Protein AF-A0A7S2S7I4-F1 (afdb_monomer)

Organism: NCBI:txid49252

pLDDT: mean 89.64, std 9.92, range [54.69, 97.88]

Sequence (199 aa):
MMLIGWGTLIPLGVIIAKLGRHLKPDGLWFKIHRPLQIIGLSFTLVGWIIALTQFTALEHGKGKQNIHTRLGMVVMFMGLLQPLNAFLRPHHNADDKKTKLRFAWEILHKSFGYMAVLLAVVVIAFGTMILPRPEDPKKFQMAYGLGSGLILLSSMIYLIWDKQQNDDHDSSDNTTIEQNVEKENSNNNFMQDEEEAKE

Solvent-accessible surface area (backbone atoms only — not comparable to full-atom values): 10681 Å² total; per-residue (Å²): 80,48,57,58,8,57,60,38,33,34,52,45,20,50,50,36,56,70,54,29,72,80,39,78,62,87,60,40,24,55,70,52,20,53,55,31,40,52,52,13,49,50,38,30,49,55,37,47,54,48,41,57,73,72,59,54,56,85,58,87,53,68,70,71,54,39,54,30,43,56,50,44,51,52,34,49,52,51,55,61,44,46,61,57,55,57,70,69,55,64,79,81,49,98,80,73,53,81,47,73,64,41,51,52,50,51,50,51,55,50,53,52,50,51,50,30,50,59,50,37,54,56,31,51,58,50,45,46,69,70,41,93,63,56,97,51,38,65,62,52,51,49,54,52,49,50,54,40,46,50,54,48,48,52,53,50,52,49,39,51,53,52,45,51,52,52,55,53,48,56,52,52,53,51,53,53,51,52,54,49,52,52,52,52,53,53,52,53,52,53,53,50,54,57,53,63,74,71,113

Radius of gyration: 25.96 Å; Cα contacts (8 Å, |Δi|>4): 142; chains: 1; bounding box: 49×21×99 Å

Foldseek 3Di:
DLCCQLVALLLLLLLLLVQVCLPPPHCVSVVRSVVSLVVSLVVLVVVVVCCVPPVVLVPDDPDLSVVLSVLSVVLNVLSVVLVVLVVVQDDQDPVNDQDPVNVVSVCVSSVSSVVSSVSSLVSVLSVLVPDPDDPDSVVVCVVSNVVSVCVSVVSNVVSVVVVVVSVVVVVVVVVVVVVVVVVVVVVVVVVVVVVVVVD

Mean predicted aligned error: 7.04 Å

Nearest PDB structures (foldseek):
  6egc-assembly1_A  TM=6.441E-01  e=4.331E+00  synthetic construct
  7nna-assembly1_A  TM=3.337E-01  e=4.118E+00  Klebsiella pneumoniae

Secondary structure (DSSP, 8-state):
-HHHIIIIIHHHHHHHHHHGGGPTTTTHHHHHHHHHHHHHHHHHHHHHHHHHHHS-TTS---THHHHHHHHHHHHHHHHHHHHHHHHTPPPPPTT----HHHHHHHHHHHHHHHHHHHHHHHHHHHHHHHSS--S-HHHHHHHHHHHHHHHHHHHHHHHHHHHHHHHHHHHHHHHHHHHHHHHHHHHHHHHHHHHHTT-

InterPro domains:
  IPR006593 Cytochrome b561/ferric reductase, transmembrane domain [PF03188] (28-128)
  IPR006593 Cytochrome b561/ferric reductase, transmembrane domain [PS50939] (1-162)
  IPR006593 Cytochrome b561/ferric reductase, transmembrane domain [SM00665] (1-128)
  IPR045879 Cytochrome b561, DM13 and DOMON domain-containing protein At5g54830 [PTHR47281] (1-193)

Structure (mmCIF, N/CA/C/O backbone):
data_AF-A0A7S2S7I4-F1
#
_entry.id   AF-A0A7S2S7I4-F1
#
loop_
_atom_site.group_PDB
_atom_site.id
_atom_site.type_symbol
_atom_site.label_atom_id
_atom_site.label_alt_id
_atom_site.label_comp_id
_atom_site.label_asym_id
_atom_site.label_entity_id
_atom_site.label_seq_id
_atom_site.pdbx_PDB_ins_code
_atom_site.Cartn_x
_atom_site.Cartn_y
_atom_site.Cartn_z
_atom_site.occupancy
_atom_site.B_iso_or_equiv
_atom_site.auth_seq_id
_atom_site.auth_comp_id
_atom_site.auth_asym_id
_atom_site.auth_atom_id
_atom_site.pdbx_PDB_model_num
ATOM 1 N N . MET A 1 1 ? 9.888 5.882 -10.314 1.00 89.19 1 MET A N 1
ATOM 2 C CA . MET A 1 1 ? 8.466 6.153 -10.008 1.00 89.19 1 MET A CA 1
ATOM 3 C C . MET A 1 1 ? 7.692 4.888 -9.647 1.00 89.19 1 MET A C 1
ATOM 5 O O . MET A 1 1 ? 7.313 4.763 -8.490 1.00 89.19 1 MET A O 1
ATOM 9 N N . MET A 1 2 ? 7.539 3.918 -10.561 1.00 93.00 2 MET A N 1
ATOM 10 C CA . MET A 1 2 ? 6.786 2.677 -10.288 1.00 93.00 2 MET A CA 1
ATOM 11 C C . MET A 1 2 ? 7.312 1.871 -9.097 1.00 93.00 2 MET A C 1
ATOM 13 O O . MET A 1 2 ? 6.525 1.469 -8.252 1.00 93.00 2 MET A O 1
ATOM 17 N N . LEU A 1 3 ? 8.634 1.696 -8.996 1.00 93.50 3 LEU A N 1
ATOM 18 C CA . LEU A 1 3 ? 9.269 0.986 -7.881 1.00 93.50 3 LEU A CA 1
ATOM 19 C C . LEU A 1 3 ? 8.929 1.633 -6.531 1.00 93.50 3 LEU A C 1
ATOM 21 O O . LEU A 1 3 ? 8.380 0.985 -5.657 1.00 93.50 3 LEU A O 1
ATOM 25 N N . ILE A 1 4 ? 9.158 2.939 -6.388 1.00 94.56 4 ILE A N 1
ATOM 26 C CA . ILE A 1 4 ? 8.894 3.665 -5.135 1.00 94.56 4 ILE A CA 1
ATOM 27 C C . ILE A 1 4 ? 7.421 3.540 -4.719 1.00 94.56 4 ILE A C 1
ATOM 29 O O . ILE A 1 4 ? 7.126 3.226 -3.569 1.00 94.56 4 ILE A O 1
ATOM 33 N N . GLY A 1 5 ? 6.491 3.755 -5.653 1.00 96.44 5 GLY A N 1
ATOM 34 C CA . GLY A 1 5 ? 5.063 3.703 -5.353 1.00 96.44 5 GLY A CA 1
ATOM 35 C C . GLY A 1 5 ? 4.547 2.283 -5.109 1.00 96.44 5 GLY A C 1
ATOM 36 O O . GLY A 1 5 ? 4.148 1.963 -3.991 1.00 96.44 5 GLY A O 1
ATOM 37 N N . TRP A 1 6 ? 4.585 1.421 -6.130 1.00 96.62 6 TRP A N 1
ATOM 38 C CA . TRP A 1 6 ? 4.034 0.060 -6.074 1.00 96.62 6 TRP A CA 1
ATOM 39 C C . TRP A 1 6 ? 4.892 -0.926 -5.278 1.00 96.62 6 TRP A C 1
ATOM 41 O O . TRP A 1 6 ? 4.351 -1.845 -4.673 1.00 96.62 6 TRP A O 1
ATOM 51 N N . GLY A 1 7 ? 6.212 -0.752 -5.275 1.00 94.19 7 GLY A N 1
ATOM 52 C CA . GLY A 1 7 ? 7.145 -1.655 -4.603 1.00 94.19 7 GLY A CA 1
ATOM 53 C C . GLY A 1 7 ? 7.456 -1.277 -3.156 1.00 94.19 7 GLY A C 1
ATOM 54 O O . GLY A 1 7 ? 8.060 -2.075 -2.444 1.00 94.19 7 GLY A O 1
ATOM 55 N N . THR A 1 8 ? 7.074 -0.082 -2.685 1.00 95.75 8 THR A N 1
ATOM 56 C CA . THR A 1 8 ? 7.411 0.348 -1.315 1.00 95.75 8 THR A CA 1
ATOM 57 C C . THR A 1 8 ? 6.286 1.110 -0.618 1.00 95.75 8 THR A C 1
ATOM 59 O O . THR A 1 8 ? 5.754 0.610 0.370 1.00 95.75 8 THR A O 1
ATOM 62 N N . LEU A 1 9 ? 5.876 2.282 -1.115 1.00 97.62 9 LEU A N 1
ATOM 63 C CA . LEU A 1 9 ? 4.932 3.155 -0.398 1.00 97.62 9 LEU A CA 1
ATOM 64 C C . LEU A 1 9 ? 3.532 2.544 -0.247 1.00 97.62 9 LEU A C 1
ATOM 66 O O . LEU A 1 9 ? 2.973 2.545 0.852 1.00 97.62 9 LEU A O 1
ATOM 70 N N . ILE A 1 10 ? 2.972 1.999 -1.331 1.00 97.56 10 ILE A N 1
ATOM 71 C CA . ILE A 1 10 ? 1.643 1.373 -1.324 1.00 97.56 10 ILE A CA 1
ATOM 72 C C . ILE A 1 10 ? 1.631 0.130 -0.413 1.00 97.56 10 ILE A C 1
ATOM 74 O O . ILE A 1 10 ? 0.771 0.078 0.475 1.00 97.56 10 ILE A O 1
ATOM 78 N N . PRO A 1 11 ? 2.573 -0.835 -0.541 1.00 97.75 11 PRO A N 1
ATOM 79 C CA . PRO A 1 11 ? 2.679 -1.965 0.384 1.00 97.75 11 PRO A CA 1
ATOM 80 C C . PRO A 1 11 ? 2.858 -1.543 1.845 1.00 97.75 11 PRO A C 1
ATOM 82 O O . PRO A 1 11 ? 2.182 -2.087 2.715 1.00 97.75 11 PRO A O 1
ATOM 85 N N . LEU A 1 12 ? 3.699 -0.542 2.126 1.00 97.88 12 LEU A N 1
ATOM 86 C CA . LEU A 1 12 ? 3.903 -0.034 3.484 1.00 97.88 12 LEU A CA 1
ATOM 87 C C . LEU A 1 12 ? 2.598 0.507 4.080 1.00 97.88 12 LEU A C 1
ATOM 89 O O . LEU A 1 12 ? 2.216 0.141 5.191 1.00 97.88 12 LEU A O 1
ATOM 93 N N . GLY A 1 13 ? 1.858 1.311 3.312 1.00 97.12 13 GLY A N 1
ATOM 94 C CA . GLY A 1 13 ? 0.544 1.795 3.729 1.00 97.12 13 GLY A CA 1
ATOM 95 C C . GLY A 1 13 ? -0.447 0.655 3.986 1.00 97.12 13 GLY A C 1
ATOM 96 O O . GLY A 1 13 ? -1.267 0.746 4.902 1.00 97.12 13 GLY A O 1
ATOM 97 N N . VAL A 1 14 ? -0.387 -0.430 3.209 1.00 97.31 14 VAL A N 1
ATOM 98 C CA . VAL A 1 14 ? -1.217 -1.627 3.420 1.00 97.31 14 VAL A CA 1
ATOM 99 C C . VAL A 1 14 ? -0.852 -2.348 4.723 1.00 97.31 14 VAL A C 1
ATOM 101 O O . VAL A 1 14 ? -1.757 -2.716 5.475 1.00 97.31 14 VAL A O 1
ATOM 104 N N . ILE A 1 15 ? 0.442 -2.510 5.019 1.00 97.50 15 ILE A N 1
ATOM 105 C CA . ILE A 1 15 ? 0.928 -3.111 6.272 1.00 97.50 15 ILE A CA 1
ATOM 106 C C . ILE A 1 15 ? 0.417 -2.307 7.470 1.00 97.50 15 ILE A C 1
ATOM 108 O O . ILE A 1 15 ? -0.200 -2.877 8.369 1.00 97.50 15 ILE A O 1
ATOM 112 N N . ILE A 1 16 ? 0.570 -0.981 7.438 1.00 96.56 16 ILE A N 1
ATOM 113 C CA . ILE A 1 16 ? 0.112 -0.086 8.510 1.00 96.56 16 ILE A CA 1
ATOM 114 C C . ILE A 1 16 ? -1.405 -0.184 8.707 1.00 96.56 16 ILE A C 1
ATOM 116 O O . ILE A 1 16 ? -1.876 -0.271 9.837 1.00 96.56 16 ILE A O 1
ATOM 120 N N . ALA A 1 17 ? -2.199 -0.246 7.633 1.00 95.19 17 ALA A N 1
ATOM 121 C CA . ALA A 1 17 ? -3.652 -0.383 7.762 1.00 95.19 17 ALA A CA 1
ATOM 122 C C . ALA A 1 17 ? -4.116 -1.745 8.295 1.00 95.19 17 ALA A C 1
ATOM 124 O O . ALA A 1 17 ? -5.225 -1.841 8.843 1.00 95.19 17 ALA A O 1
ATOM 125 N N . LYS A 1 18 ? -3.305 -2.790 8.096 1.00 95.00 18 LYS A N 1
ATOM 126 C CA . LYS A 1 18 ? -3.572 -4.144 8.583 1.00 95.00 18 LYS A CA 1
ATOM 127 C C . LYS A 1 18 ? -3.167 -4.298 10.046 1.00 95.00 18 LYS A C 1
ATOM 129 O O . LYS A 1 18 ? -3.958 -4.836 10.814 1.00 95.00 18 LYS A O 1
ATOM 134 N N . LEU A 1 19 ? -1.967 -3.849 10.404 1.00 95.38 19 LEU A N 1
ATOM 135 C CA . LEU A 1 19 ? -1.375 -4.110 11.714 1.00 95.38 19 LEU A CA 1
ATOM 136 C C . LEU A 1 19 ? -1.481 -2.954 12.696 1.00 95.38 19 LEU A C 1
ATOM 138 O O . LEU A 1 19 ? -1.664 -3.210 13.871 1.00 95.38 19 LEU A O 1
ATOM 142 N N . GLY A 1 20 ? -1.431 -1.703 12.245 1.00 92.94 20 GLY A N 1
ATOM 143 C CA . GLY A 1 20 ? -1.383 -0.536 13.130 1.00 92.94 20 GLY A CA 1
ATOM 144 C C . GLY A 1 20 ? -2.711 -0.180 13.803 1.00 92.94 20 GLY A C 1
ATOM 145 O O . GLY A 1 20 ? -2.902 0.962 14.202 1.00 92.94 20 GLY A O 1
ATOM 146 N N . ARG A 1 21 ? -3.681 -1.097 13.875 1.00 91.69 21 ARG A N 1
ATOM 147 C CA . ARG A 1 21 ? -5.031 -0.794 14.385 1.00 91.69 21 ARG A CA 1
ATOM 148 C C . ARG A 1 21 ? -5.048 -0.406 15.863 1.00 91.69 21 ARG A C 1
ATOM 150 O O . ARG A 1 21 ? -5.964 0.312 16.245 1.00 91.69 21 ARG A O 1
ATOM 157 N N . HIS A 1 22 ? -4.055 -0.848 16.629 1.00 90.44 22 HIS A N 1
ATOM 158 C CA . HIS A 1 22 ? -3.835 -0.519 18.038 1.00 90.44 22 HIS A CA 1
ATOM 159 C C . HIS A 1 22 ? -3.187 0.859 18.250 1.00 90.44 22 HIS A C 1
ATOM 161 O O . HIS A 1 22 ? -3.248 1.390 19.352 1.00 90.44 22 HIS A O 1
ATOM 167 N N . LEU A 1 23 ? -2.601 1.462 17.206 1.00 89.69 23 LEU A N 1
ATOM 168 C CA . LEU A 1 23 ? -1.870 2.725 17.322 1.00 89.69 23 LEU A CA 1
ATOM 169 C C . LEU A 1 23 ? -2.759 3.852 17.858 1.00 89.69 23 LEU A C 1
ATOM 171 O O . LEU A 1 23 ? -3.824 4.139 17.298 1.00 89.69 23 LEU A O 1
ATOM 175 N N . LYS A 1 24 ? -2.261 4.538 18.890 1.00 86.88 24 LYS A N 1
ATOM 176 C CA . LYS A 1 24 ? -2.911 5.685 19.527 1.00 86.88 24 LYS A CA 1
ATOM 177 C C . LYS A 1 24 ? -2.420 7.014 18.934 1.00 86.88 24 LYS A C 1
ATOM 179 O O . LYS A 1 24 ? -1.244 7.129 18.590 1.00 86.88 24 LYS A O 1
ATOM 184 N N . PRO A 1 25 ? -3.288 8.037 18.810 1.00 88.81 25 PRO A N 1
ATOM 185 C CA . PRO A 1 25 ? -4.720 8.036 19.133 1.00 88.81 25 PRO A CA 1
ATOM 186 C C . PRO A 1 25 ? -5.554 7.231 18.125 1.00 88.81 25 PRO A C 1
ATOM 188 O O . PRO A 1 25 ? -5.122 7.000 16.994 1.00 88.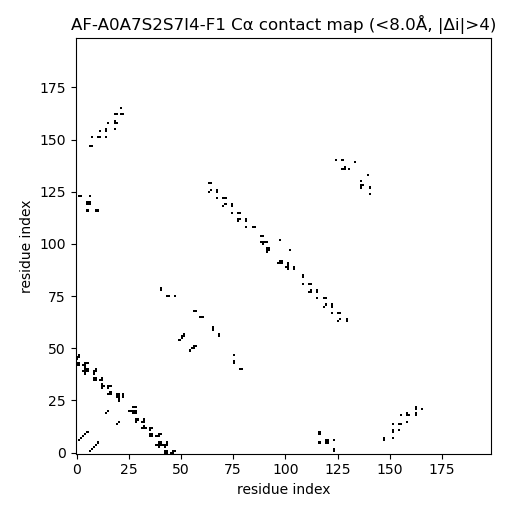81 25 PRO A O 1
ATOM 191 N N . ASP A 1 26 ? -6.771 6.846 18.516 1.00 85.50 26 ASP A N 1
ATOM 192 C CA . ASP A 1 26 ? -7.642 6.000 17.697 1.00 85.50 26 ASP A CA 1
ATOM 193 C C . ASP A 1 26 ? -7.785 6.521 16.256 1.00 85.50 26 ASP A C 1
ATOM 195 O O . ASP A 1 26 ? -8.015 7.703 15.977 1.00 85.50 26 ASP A O 1
ATOM 199 N N . GLY A 1 27 ? -7.609 5.606 15.302 1.00 89.06 27 GLY A N 1
ATOM 200 C CA . GLY A 1 27 ? -7.633 5.929 13.877 1.00 89.06 27 GLY A CA 1
ATOM 201 C C . GLY A 1 27 ? -6.318 6.480 13.313 1.00 89.06 27 GLY A C 1
ATOM 202 O O . GLY A 1 27 ? -6.293 6.836 12.131 1.00 89.06 27 GLY A O 1
ATOM 203 N N . LEU A 1 28 ? -5.217 6.507 14.079 1.00 93.56 28 LEU A N 1
ATOM 204 C CA . LEU A 1 28 ? -3.900 6.919 13.576 1.00 93.56 28 LEU A CA 1
ATOM 205 C C . LEU A 1 28 ? -3.457 6.095 12.354 1.00 93.56 28 LEU A C 1
ATOM 207 O O . LEU A 1 28 ? -3.008 6.671 11.361 1.00 93.56 28 LEU A O 1
ATOM 211 N N . TRP A 1 29 ? -3.696 4.778 12.344 1.00 95.00 29 TRP A N 1
ATOM 212 C CA . TRP A 1 29 ? -3.426 3.922 11.177 1.00 95.00 29 TRP A CA 1
ATOM 213 C C . TRP A 1 29 ? -4.057 4.451 9.886 1.00 95.00 29 TRP A C 1
ATOM 215 O O . TRP A 1 29 ? -3.471 4.324 8.815 1.00 95.00 29 TRP A O 1
ATOM 225 N N . PHE A 1 30 ? -5.244 5.061 9.967 1.00 92.88 30 PHE A N 1
ATOM 226 C CA . PHE A 1 30 ? -5.948 5.596 8.806 1.00 92.88 30 PHE A CA 1
ATOM 227 C C . PHE A 1 30 ? -5.348 6.927 8.357 1.00 92.88 30 PHE A C 1
ATOM 229 O O . PHE A 1 30 ? -5.211 7.164 7.154 1.00 92.88 30 PHE A O 1
ATOM 236 N N . LYS A 1 31 ? -4.948 7.763 9.325 1.00 94.75 31 LYS A N 1
ATOM 237 C CA . LYS A 1 31 ? -4.244 9.030 9.092 1.00 94.75 31 LYS A CA 1
ATOM 238 C C . LYS A 1 31 ? -2.871 8.823 8.453 1.00 94.75 31 LYS A C 1
ATOM 240 O O . LYS A 1 31 ? -2.438 9.705 7.728 1.00 94.75 31 LYS A O 1
ATOM 245 N N . ILE A 1 32 ? -2.228 7.671 8.664 1.00 96.25 32 ILE A N 1
ATOM 246 C CA . ILE A 1 32 ? -0.953 7.308 8.021 1.00 96.25 32 ILE A CA 1
ATOM 247 C C . ILE A 1 32 ? -1.180 6.560 6.699 1.00 96.25 32 ILE A C 1
ATOM 249 O O . ILE A 1 32 ? -0.550 6.864 5.687 1.00 96.25 32 ILE A O 1
ATOM 253 N N . HIS A 1 33 ? -2.117 5.608 6.665 1.00 96.31 33 HIS A N 1
ATOM 254 C CA . HIS A 1 33 ? -2.429 4.835 5.462 1.00 96.31 33 HIS A CA 1
ATOM 255 C C . HIS A 1 33 ? -2.837 5.735 4.293 1.00 96.31 33 HIS A C 1
ATOM 257 O O . HIS A 1 33 ? -2.295 5.606 3.199 1.00 96.31 33 HIS A O 1
ATOM 263 N N . ARG A 1 34 ? -3.778 6.659 4.517 1.00 95.94 34 ARG A N 1
ATOM 264 C CA . ARG A 1 34 ? -4.321 7.527 3.466 1.00 95.94 34 ARG A CA 1
ATOM 265 C C . ARG A 1 34 ? -3.239 8.340 2.731 1.00 95.94 34 ARG A C 1
ATOM 267 O O . ARG A 1 34 ? -3.195 8.232 1.507 1.00 95.94 34 ARG A O 1
ATOM 274 N N . PRO A 1 35 ? -2.377 9.134 3.396 1.00 97.56 35 PRO A N 1
ATOM 275 C CA . PRO A 1 35 ? -1.341 9.891 2.699 1.00 97.56 35 PRO A CA 1
ATOM 276 C C . PRO A 1 35 ? -0.325 8.982 2.005 1.00 97.56 35 PRO A C 1
ATOM 278 O O . PRO A 1 35 ? 0.054 9.287 0.879 1.00 97.56 35 PRO A O 1
ATOM 281 N N . LEU A 1 36 ? 0.055 7.838 2.592 1.00 97.38 36 LEU A N 1
ATOM 282 C CA . LEU A 1 36 ? 0.938 6.877 1.917 1.00 97.38 36 LEU A CA 1
ATOM 283 C C . LEU A 1 36 ? 0.330 6.350 0.613 1.00 97.38 36 LEU A C 1
ATOM 285 O O . LEU A 1 36 ? 1.036 6.272 -0.392 1.00 97.38 36 LEU A O 1
ATOM 289 N N . GLN A 1 37 ? -0.972 6.044 0.600 1.00 97.75 37 GLN A N 1
ATOM 290 C CA . GLN A 1 37 ? -1.663 5.634 -0.624 1.00 97.75 37 GLN A CA 1
ATOM 291 C C . GLN A 1 37 ? -1.734 6.769 -1.647 1.00 97.75 37 GLN A C 1
ATOM 293 O O . GLN A 1 37 ? -1.461 6.537 -2.818 1.00 97.75 37 GLN A O 1
ATOM 298 N N . ILE A 1 38 ? -2.053 7.998 -1.227 1.00 97.00 38 ILE A N 1
ATOM 299 C CA . ILE A 1 38 ? -2.136 9.152 -2.137 1.00 97.00 38 ILE A CA 1
ATOM 300 C C . ILE A 1 38 ? -0.772 9.444 -2.766 1.00 97.00 38 ILE A C 1
ATOM 302 O O . ILE A 1 38 ? -0.675 9.574 -3.987 1.00 97.00 38 ILE A O 1
ATOM 306 N N . ILE A 1 39 ? 0.286 9.514 -1.956 1.00 97.81 39 ILE A N 1
ATOM 307 C CA . ILE A 1 39 ? 1.646 9.773 -2.436 1.00 97.81 39 ILE A CA 1
ATOM 308 C C . ILE A 1 39 ? 2.084 8.621 -3.340 1.00 97.81 39 ILE A C 1
ATOM 310 O O . ILE A 1 39 ? 2.465 8.854 -4.485 1.00 97.81 39 ILE A O 1
ATOM 314 N N . GLY A 1 40 ? 1.963 7.376 -2.872 1.00 97.88 40 GLY A N 1
ATOM 315 C CA . GLY A 1 40 ? 2.329 6.192 -3.645 1.00 97.88 40 GLY A CA 1
ATOM 316 C C . GLY A 1 40 ? 1.621 6.142 -4.999 1.00 97.88 40 GLY A C 1
ATOM 317 O O . GLY A 1 40 ? 2.283 6.023 -6.030 1.00 97.88 40 GLY A O 1
ATOM 318 N N . LEU A 1 41 ? 0.300 6.332 -5.014 1.00 97.38 41 LEU A N 1
ATOM 319 C CA . LEU A 1 41 ? -0.494 6.346 -6.238 1.00 97.38 41 LEU A CA 1
ATOM 320 C C . LEU A 1 41 ? -0.100 7.507 -7.158 1.00 97.38 41 LEU A C 1
ATOM 322 O O . LEU A 1 41 ? 0.029 7.289 -8.359 1.00 97.38 41 LEU A O 1
ATOM 326 N N . SER A 1 42 ? 0.194 8.695 -6.621 1.00 97.62 42 SER A N 1
ATOM 327 C CA . SER A 1 42 ? 0.659 9.845 -7.417 1.00 97.62 42 SER A CA 1
ATOM 328 C C . SER A 1 42 ? 1.979 9.545 -8.130 1.00 97.62 42 SER A C 1
ATOM 330 O O . SER A 1 42 ? 2.093 9.763 -9.337 1.00 97.62 42 SE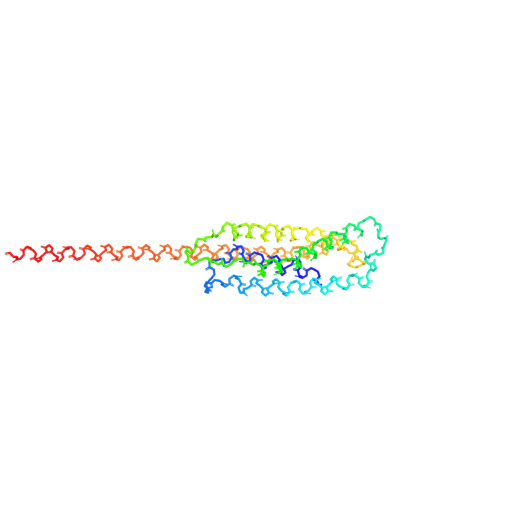R A O 1
ATOM 332 N N . PHE A 1 43 ? 2.953 8.958 -7.425 1.00 97.00 43 PHE A N 1
ATOM 333 C CA . PHE A 1 43 ? 4.208 8.504 -8.033 1.00 97.00 43 PHE A CA 1
ATOM 334 C C . PHE A 1 43 ? 3.948 7.494 -9.158 1.00 97.00 43 PHE A C 1
ATOM 336 O O . PHE A 1 43 ? 4.521 7.611 -10.242 1.00 97.00 43 PHE A O 1
ATOM 343 N N . THR A 1 44 ? 3.078 6.508 -8.929 1.00 96.44 44 THR A N 1
ATOM 344 C CA . THR A 1 44 ? 2.768 5.498 -9.954 1.00 96.44 44 THR A CA 1
ATOM 345 C C . THR A 1 44 ? 2.003 6.078 -11.137 1.00 96.44 44 THR A C 1
ATOM 347 O O . THR A 1 44 ? 2.271 5.686 -12.265 1.00 96.44 44 THR A O 1
ATOM 350 N N . LEU A 1 45 ? 1.124 7.057 -10.911 1.00 96.44 45 LEU A N 1
ATOM 351 C CA . LEU A 1 45 ? 0.365 7.737 -11.955 1.00 96.44 45 LEU A CA 1
ATOM 352 C C . LEU A 1 45 ? 1.293 8.534 -12.873 1.00 96.44 45 LEU A C 1
ATOM 354 O O . LEU A 1 45 ? 1.226 8.377 -14.088 1.00 96.44 45 LEU A O 1
ATOM 358 N N . VAL A 1 46 ? 2.221 9.309 -12.304 1.00 95.94 46 VAL A N 1
ATOM 359 C CA . VAL A 1 46 ? 3.253 10.014 -13.082 1.00 95.94 46 VAL A CA 1
ATOM 360 C C . VAL A 1 46 ? 4.102 9.017 -13.871 1.00 95.94 46 VAL A C 1
ATOM 362 O O . VAL A 1 46 ? 4.305 9.184 -15.071 1.00 95.94 46 VAL A O 1
ATOM 365 N N . GLY A 1 47 ? 4.556 7.938 -13.224 1.00 92.50 47 GLY A N 1
ATOM 366 C CA . GLY A 1 47 ? 5.310 6.882 -13.899 1.00 92.50 47 GLY A CA 1
ATOM 367 C C . GLY A 1 47 ? 4.533 6.223 -15.041 1.00 92.50 47 GLY A C 1
ATOM 368 O O . GLY A 1 47 ? 5.119 5.901 -16.070 1.00 92.50 47 GLY A O 1
ATOM 369 N N . TRP A 1 48 ? 3.224 6.038 -14.875 1.00 93.38 48 TRP A N 1
ATOM 370 C CA . TRP A 1 48 ? 2.349 5.440 -15.877 1.00 93.38 48 TRP A CA 1
ATOM 371 C C . TRP A 1 48 ? 2.139 6.364 -17.074 1.00 93.38 48 TRP A C 1
ATOM 373 O O . TRP A 1 48 ? 2.278 5.920 -18.207 1.00 93.38 48 TRP A O 1
ATOM 383 N N . ILE A 1 49 ? 1.891 7.656 -16.838 1.00 92.44 49 ILE A N 1
ATOM 384 C CA . ILE A 1 49 ? 1.758 8.664 -17.901 1.00 92.44 49 ILE A CA 1
ATOM 385 C C . ILE A 1 49 ? 3.054 8.759 -18.716 1.00 92.44 49 ILE A C 1
ATOM 387 O O . ILE A 1 49 ? 3.014 8.784 -19.946 1.00 92.44 49 ILE A O 1
ATOM 391 N N . ILE A 1 50 ? 4.211 8.751 -18.050 1.00 90.00 50 ILE A N 1
ATOM 392 C CA . ILE A 1 50 ? 5.516 8.719 -18.723 1.00 90.00 50 ILE A CA 1
ATOM 393 C C . ILE A 1 50 ? 5.658 7.439 -19.558 1.00 90.00 50 ILE A C 1
ATOM 395 O O . ILE A 1 50 ? 6.047 7.506 -20.720 1.00 90.00 50 ILE A O 1
ATOM 399 N N . ALA A 1 51 ? 5.295 6.277 -19.002 1.00 86.25 51 ALA A N 1
ATOM 400 C CA . ALA A 1 51 ? 5.342 5.007 -19.726 1.00 86.25 51 ALA A CA 1
ATOM 401 C C . ALA A 1 51 ? 4.467 5.028 -20.993 1.00 86.25 51 ALA A C 1
ATOM 403 O O . AL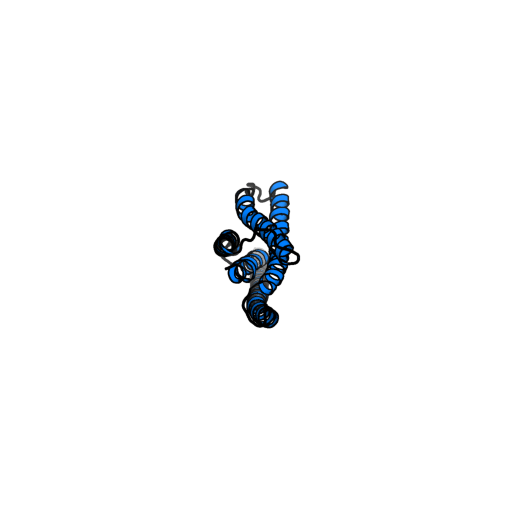A A 1 51 ? 4.906 4.596 -22.056 1.00 86.25 51 ALA A O 1
ATOM 404 N N . LEU A 1 52 ? 3.253 5.576 -20.901 1.00 85.50 52 LEU A N 1
ATOM 405 C CA . LEU A 1 52 ? 2.321 5.665 -22.025 1.00 85.50 52 LEU A CA 1
ATOM 406 C C . LEU A 1 52 ? 2.783 6.641 -23.112 1.00 85.50 52 LEU A C 1
ATOM 408 O O . LEU A 1 52 ? 2.590 6.359 -24.291 1.00 85.50 52 LEU A O 1
ATOM 412 N N . THR A 1 53 ? 3.389 7.766 -22.731 1.00 84.06 53 THR A N 1
ATOM 413 C CA . THR A 1 53 ? 3.774 8.824 -23.681 1.00 84.06 53 THR A CA 1
ATOM 414 C C . THR A 1 53 ? 5.156 8.616 -24.297 1.00 84.06 53 THR A C 1
ATOM 416 O O . THR A 1 53 ? 5.354 8.980 -25.451 1.00 84.06 53 THR A O 1
ATOM 419 N N . GLN A 1 54 ? 6.109 8.027 -23.566 1.00 77.81 54 GLN A N 1
ATOM 420 C CA . GLN A 1 54 ? 7.505 7.928 -24.014 1.00 77.81 54 GLN A CA 1
ATOM 421 C C . GLN A 1 54 ? 7.910 6.554 -24.554 1.00 77.81 54 GLN A C 1
ATOM 423 O O . GLN A 1 54 ? 8.854 6.475 -25.332 1.00 77.81 54 GLN A O 1
ATOM 428 N N . PHE A 1 55 ? 7.241 5.467 -24.158 1.00 67.06 55 PHE A N 1
ATOM 429 C CA . PHE A 1 55 ? 7.726 4.106 -24.441 1.00 67.06 55 PHE A CA 1
ATOM 430 C C . PHE A 1 55 ? 6.929 3.360 -25.510 1.00 67.06 55 PHE A C 1
ATOM 432 O O . PHE A 1 55 ? 6.938 2.129 -25.501 1.00 67.06 55 PHE A O 1
ATOM 439 N N . THR A 1 56 ? 6.207 4.090 -26.375 1.00 66.50 56 THR A N 1
ATOM 440 C CA . THR A 1 56 ? 5.278 3.526 -27.374 1.00 66.50 56 THR A CA 1
ATOM 441 C C . THR A 1 56 ? 4.503 2.334 -26.804 1.00 66.50 56 THR A C 1
ATOM 443 O O . THR A 1 56 ? 4.306 1.314 -27.454 1.00 66.50 56 THR A O 1
ATOM 446 N N . ALA A 1 57 ? 4.085 2.436 -25.533 1.00 60.09 57 ALA A N 1
ATOM 447 C CA . ALA A 1 57 ? 3.646 1.281 -24.747 1.00 60.09 57 ALA A CA 1
ATOM 448 C C . ALA A 1 57 ? 2.413 0.588 -25.352 1.00 60.09 57 ALA A C 1
ATOM 450 O O . ALA A 1 57 ? 2.152 -0.578 -25.054 1.00 60.09 57 ALA A O 1
ATOM 451 N N . LEU A 1 58 ? 1.677 1.315 -26.198 1.00 62.09 58 LEU A N 1
ATOM 452 C CA . LEU A 1 58 ? 0.497 0.875 -26.934 1.00 62.09 58 LEU A CA 1
ATOM 453 C C . LEU A 1 58 ? 0.805 0.392 -28.365 1.00 62.09 58 LEU A C 1
ATOM 455 O O . LEU A 1 58 ? -0.054 -0.232 -28.985 1.00 62.09 58 LEU A O 1
ATOM 459 N N . GLU A 1 59 ? 2.005 0.632 -28.896 1.00 58.25 59 GLU A N 1
ATOM 460 C CA . GLU A 1 59 ? 2.410 0.149 -30.216 1.00 58.25 59 GLU A CA 1
ATOM 461 C C . GLU A 1 59 ? 2.927 -1.290 -30.121 1.00 58.25 59 GLU A C 1
ATOM 463 O O . GLU A 1 59 ? 3.919 -1.558 -29.454 1.00 58.25 59 GLU A O 1
ATOM 468 N N . HIS A 1 60 ? 2.217 -2.213 -30.781 1.00 54.69 60 HIS A N 1
ATOM 469 C CA . HIS A 1 60 ? 2.591 -3.570 -31.222 1.00 54.69 60 HIS A CA 1
ATOM 470 C C . HIS A 1 60 ? 3.785 -4.293 -30.550 1.00 54.69 60 HIS A C 1
ATOM 472 O O . HIS A 1 60 ? 4.547 -5.002 -31.214 1.00 54.69 60 HIS A O 1
ATOM 478 N N . GLY A 1 61 ? 3.916 -4.213 -29.224 1.00 58.22 61 GLY A N 1
ATOM 479 C CA . GLY A 1 61 ? 4.894 -4.988 -28.470 1.00 58.22 61 GLY A CA 1
ATOM 480 C C . GLY A 1 61 ? 4.637 -6.487 -28.642 1.00 58.22 61 GLY A C 1
ATOM 481 O O . GLY A 1 61 ? 3.502 -6.959 -28.503 1.00 58.22 61 GLY A O 1
ATOM 482 N N . LYS A 1 62 ? 5.688 -7.260 -28.936 1.00 63.22 62 LYS A N 1
ATOM 483 C CA . LYS A 1 62 ? 5.629 -8.729 -29.025 1.00 63.22 62 LYS A CA 1
ATOM 484 C C . LYS A 1 62 ? 6.105 -9.363 -27.711 1.00 63.22 62 LYS A C 1
ATOM 486 O O . LYS A 1 62 ? 6.999 -8.854 -27.040 1.00 63.22 62 LYS A O 1
ATOM 491 N N . GLY A 1 63 ? 5.507 -10.491 -27.328 1.00 73.25 63 GLY A N 1
ATOM 492 C CA . GLY A 1 63 ? 5.938 -11.280 -26.166 1.00 73.25 63 GLY A CA 1
ATOM 493 C C . GLY A 1 63 ? 5.806 -10.555 -24.816 1.00 73.25 63 GLY A C 1
ATOM 494 O O . GLY A 1 63 ? 4.738 -10.042 -24.476 1.00 73.25 63 GLY A O 1
ATOM 495 N N . LYS A 1 64 ? 6.891 -10.532 -24.025 1.00 73.75 64 LYS A N 1
ATOM 496 C CA . LYS A 1 64 ? 6.910 -10.040 -22.629 1.00 73.75 64 LYS A CA 1
ATOM 497 C C . LYS A 1 64 ? 6.504 -8.570 -22.484 1.00 73.75 64 LYS A C 1
ATOM 499 O O . LYS A 1 64 ? 5.889 -8.219 -21.480 1.00 73.75 64 LYS A O 1
ATOM 504 N N . GLN A 1 65 ? 6.789 -7.734 -23.484 1.00 77.56 65 GLN A N 1
ATOM 505 C CA . GLN A 1 65 ? 6.403 -6.320 -23.481 1.00 77.56 65 GLN A CA 1
ATOM 506 C C . GLN A 1 65 ? 4.879 -6.148 -23.489 1.00 77.56 65 GLN A C 1
ATOM 508 O O . GLN A 1 65 ? 4.345 -5.359 -22.719 1.00 77.56 65 GLN A O 1
ATOM 513 N N . ASN A 1 66 ? 4.167 -6.958 -24.277 1.00 81.38 66 ASN A N 1
ATOM 514 C CA . ASN A 1 66 ? 2.705 -6.920 -24.350 1.00 81.38 66 ASN A CA 1
ATOM 515 C C . ASN A 1 66 ? 2.058 -7.324 -23.017 1.00 81.38 66 ASN A C 1
ATOM 517 O O . ASN A 1 66 ? 1.145 -6.663 -22.525 1.00 81.38 66 ASN A O 1
ATOM 521 N N . ILE A 1 67 ? 2.578 -8.395 -22.406 1.00 85.69 67 ILE A N 1
ATOM 522 C CA . ILE A 1 67 ? 2.109 -8.892 -21.107 1.00 85.69 67 ILE A CA 1
ATOM 523 C C . ILE A 1 67 ? 2.340 -7.834 -20.023 1.00 85.69 67 ILE A C 1
ATOM 525 O O . ILE A 1 67 ? 1.420 -7.539 -19.261 1.00 85.69 67 ILE A O 1
ATOM 529 N N . HIS A 1 68 ? 3.533 -7.230 -19.981 1.00 89.44 68 HIS A N 1
ATOM 530 C CA . HIS A 1 68 ? 3.848 -6.158 -19.040 1.00 89.44 68 HIS A CA 1
ATOM 531 C C . HIS A 1 68 ? 2.893 -4.969 -19.190 1.00 89.44 68 HIS A C 1
ATOM 533 O O . HIS A 1 68 ? 2.314 -4.547 -18.190 1.00 89.44 68 HIS A O 1
ATOM 539 N N . THR A 1 69 ? 2.667 -4.476 -20.415 1.00 88.19 69 THR A N 1
ATOM 540 C CA . THR A 1 69 ? 1.736 -3.365 -20.658 1.00 88.19 69 THR A CA 1
ATOM 541 C C . THR A 1 69 ? 0.327 -3.715 -20.185 1.00 88.19 69 THR A C 1
ATOM 543 O O . THR A 1 69 ? -0.252 -2.964 -19.406 1.00 88.19 69 THR A O 1
ATOM 546 N N . ARG A 1 70 ? -0.235 -4.863 -20.593 1.00 89.69 70 ARG A N 1
ATOM 547 C CA . ARG A 1 70 ? -1.612 -5.246 -20.223 1.00 89.69 70 ARG A CA 1
ATOM 548 C C . ARG A 1 70 ? -1.788 -5.386 -18.714 1.00 89.69 70 ARG A C 1
ATOM 550 O O . ARG A 1 70 ? -2.737 -4.837 -18.160 1.00 89.69 70 ARG A O 1
ATOM 557 N N . LEU A 1 71 ? -0.868 -6.083 -18.046 1.00 92.44 71 LEU A N 1
ATOM 558 C CA . LEU A 1 71 ? -0.915 -6.232 -16.591 1.00 92.44 71 LEU A CA 1
ATOM 559 C C . LEU A 1 71 ? -0.714 -4.887 -15.886 1.00 92.44 71 LEU A C 1
ATOM 561 O O . LEU A 1 71 ? -1.426 -4.593 -14.931 1.00 92.44 71 LEU A O 1
ATOM 565 N N . GLY A 1 72 ? 0.198 -4.047 -16.381 1.00 93.06 72 GLY A N 1
ATOM 566 C CA . GLY A 1 72 ? 0.415 -2.697 -15.868 1.00 93.06 72 GLY A CA 1
ATOM 567 C C . GLY A 1 72 ? -0.841 -1.830 -15.957 1.00 93.06 72 GLY A C 1
ATOM 568 O O . GLY A 1 72 ? -1.186 -1.169 -14.982 1.00 93.06 72 GLY A O 1
ATOM 569 N N . MET A 1 73 ? -1.575 -1.894 -17.072 1.00 93.19 73 MET A N 1
ATOM 570 C CA . MET A 1 73 ? -2.865 -1.211 -17.224 1.00 93.19 73 MET A CA 1
ATOM 571 C C . MET A 1 73 ? -3.872 -1.701 -16.181 1.00 93.19 73 MET A C 1
ATOM 573 O O . MET A 1 73 ? -4.445 -0.886 -15.464 1.00 93.19 73 MET A O 1
ATOM 577 N N . VAL A 1 74 ? -4.050 -3.020 -16.045 1.00 95.50 74 VAL A N 1
ATOM 578 C CA . VAL A 1 74 ? -4.978 -3.605 -15.061 1.00 95.50 74 VAL A CA 1
ATOM 579 C C . VAL A 1 74 ? -4.628 -3.161 -13.640 1.00 95.50 74 VAL A C 1
ATOM 581 O O . VAL A 1 74 ? -5.503 -2.691 -12.918 1.00 95.50 74 VAL A O 1
ATOM 584 N N . VAL A 1 75 ? -3.353 -3.239 -13.252 1.00 96.81 75 VAL A N 1
ATOM 585 C CA . VAL A 1 75 ? -2.879 -2.813 -11.926 1.00 96.81 75 VAL A CA 1
ATOM 586 C C . VAL A 1 75 ? -3.133 -1.324 -11.691 1.00 96.81 75 VAL A C 1
ATOM 588 O O . VAL A 1 75 ? -3.622 -0.954 -10.623 1.00 96.81 75 VAL A O 1
ATOM 591 N N . MET A 1 76 ? -2.870 -0.467 -12.682 1.00 96.94 76 MET A N 1
ATOM 592 C CA . MET A 1 76 ? -3.134 0.970 -12.568 1.00 96.94 76 MET A CA 1
ATOM 593 C C . MET A 1 76 ? -4.628 1.274 -12.442 1.00 96.94 76 MET A C 1
ATOM 595 O O . MET A 1 76 ? -5.007 2.047 -11.565 1.00 96.94 76 MET A O 1
ATOM 599 N N . PHE A 1 77 ? -5.487 0.626 -13.233 1.00 96.00 77 PHE A N 1
ATOM 600 C CA . PHE A 1 77 ? -6.940 0.757 -13.091 1.00 96.00 77 PHE A CA 1
ATOM 601 C C . PHE A 1 77 ? -7.413 0.304 -11.709 1.00 96.00 77 PHE A C 1
ATOM 603 O O . PHE A 1 77 ? -8.146 1.032 -11.043 1.00 96.00 77 PHE A O 1
ATOM 610 N N . MET A 1 78 ? -6.950 -0.853 -11.231 1.00 96.06 78 MET A N 1
ATOM 611 C CA . MET A 1 78 ? -7.268 -1.329 -9.885 1.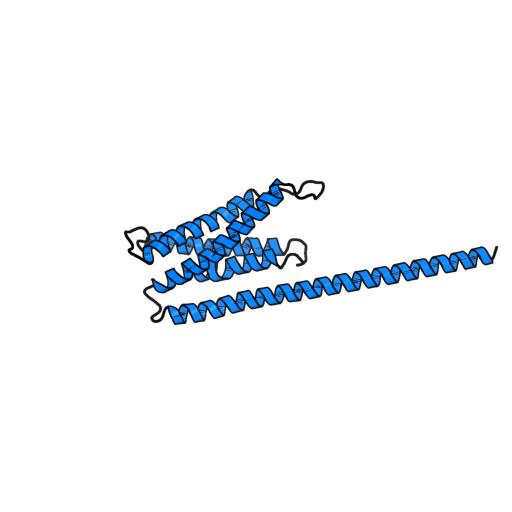00 96.06 78 MET A CA 1
ATOM 612 C C . MET A 1 78 ? -6.818 -0.339 -8.806 1.00 96.06 78 MET A C 1
ATOM 614 O O . MET A 1 78 ? -7.572 -0.098 -7.866 1.00 96.06 78 MET A O 1
ATOM 618 N N . GLY A 1 79 ? -5.623 0.243 -8.947 1.00 95.75 79 GLY A N 1
ATOM 619 C CA . GLY A 1 79 ? -5.074 1.244 -8.032 1.00 95.75 79 GLY A CA 1
ATOM 620 C C . GLY A 1 79 ? -5.873 2.546 -8.011 1.00 95.75 79 GLY A C 1
ATOM 621 O O . GLY A 1 79 ? -6.181 3.045 -6.934 1.00 95.75 79 GLY A O 1
ATOM 622 N N . LEU A 1 80 ? -6.275 3.063 -9.177 1.00 95.94 80 LEU A N 1
ATOM 623 C CA . LEU A 1 80 ? -7.101 4.272 -9.302 1.00 95.94 80 LEU A CA 1
ATOM 624 C C . LEU A 1 80 ? -8.539 4.062 -8.806 1.00 95.94 80 LEU A C 1
ATOM 626 O O . LEU A 1 80 ? -9.149 4.985 -8.267 1.00 95.94 80 LEU A O 1
ATOM 630 N N . LEU A 1 81 ? -9.072 2.843 -8.923 1.00 95.19 81 LEU A N 1
ATOM 631 C CA . LEU A 1 81 ? -10.378 2.490 -8.366 1.00 95.19 81 LEU A CA 1
ATOM 632 C C . LEU A 1 81 ? -10.368 2.391 -6.835 1.00 95.19 81 LEU A C 1
ATOM 634 O O . LEU A 1 81 ? -11.420 2.571 -6.227 1.00 95.19 81 LEU A O 1
ATOM 638 N N . GLN A 1 82 ? -9.222 2.146 -6.186 1.00 95.94 82 GLN A N 1
ATOM 639 C CA . GLN A 1 82 ? -9.156 2.068 -4.719 1.00 95.94 82 GLN A CA 1
ATOM 640 C C . GLN A 1 82 ? -9.628 3.345 -4.006 1.00 95.94 82 GLN A C 1
ATOM 642 O O . GLN A 1 82 ? -10.502 3.225 -3.146 1.00 95.94 82 GLN A O 1
ATOM 647 N N . PRO A 1 83 ? -9.116 4.557 -4.310 1.00 92.75 83 PRO A N 1
ATOM 648 C CA . PRO A 1 83 ? -9.584 5.779 -3.659 1.00 92.75 83 PRO A CA 1
ATOM 649 C C . PRO A 1 83 ? -11.039 6.112 -4.007 1.00 92.75 83 PRO A C 1
ATOM 651 O O . PRO A 1 83 ? -11.767 6.570 -3.129 1.00 92.75 83 PRO A O 1
ATOM 654 N N . LEU A 1 84 ? -11.490 5.828 -5.236 1.00 91.44 84 LEU A N 1
ATOM 655 C CA . LEU A 1 84 ? -12.894 6.008 -5.631 1.00 91.44 84 LEU A CA 1
ATOM 656 C C . LEU A 1 84 ? -13.818 5.093 -4.818 1.00 91.44 84 LEU A C 1
ATOM 658 O O . LEU A 1 84 ? -14.791 5.550 -4.225 1.00 91.44 84 LEU A O 1
ATOM 662 N N . ASN A 1 85 ? -13.467 3.812 -4.703 1.00 90.38 85 ASN A N 1
ATOM 663 C CA . ASN A 1 85 ? -14.190 2.866 -3.860 1.00 90.38 85 ASN A CA 1
ATOM 664 C C . ASN A 1 85 ? -14.129 3.270 -2.377 1.00 90.38 85 ASN A C 1
ATOM 666 O O . ASN A 1 85 ? -15.104 3.111 -1.648 1.00 90.38 85 ASN A O 1
ATOM 670 N N . ALA A 1 86 ? -13.007 3.830 -1.918 1.00 88.94 86 ALA A N 1
ATOM 671 C CA . ALA A 1 86 ? -12.868 4.326 -0.554 1.00 88.94 86 ALA A CA 1
ATOM 672 C C . ALA A 1 86 ? -13.694 5.579 -0.257 1.00 88.94 86 ALA A C 1
ATOM 674 O O . ALA A 1 86 ? -14.067 5.787 0.898 1.00 88.94 86 ALA A O 1
ATOM 675 N N . PHE A 1 87 ? -14.022 6.378 -1.270 1.00 88.25 87 PHE A N 1
ATOM 676 C CA . PHE A 1 87 ? -14.957 7.490 -1.135 1.00 88.25 87 PHE A CA 1
ATOM 677 C C . PHE A 1 87 ? -16.395 7.004 -0.907 1.00 88.25 87 PHE A C 1
ATOM 679 O O . PHE A 1 87 ? -17.124 7.593 -0.118 1.00 88.25 87 PHE A O 1
ATOM 686 N N . LEU A 1 88 ? -16.769 5.865 -1.499 1.00 88.12 88 LEU A N 1
ATOM 687 C CA . LEU A 1 88 ? -18.072 5.209 -1.310 1.00 88.12 88 LEU A CA 1
ATOM 688 C C . LEU A 1 88 ? -18.170 4.397 -0.005 1.00 88.12 88 LEU A C 1
ATOM 690 O O . LEU A 1 88 ? -19.080 3.583 0.161 1.00 88.12 88 LEU A O 1
ATOM 694 N N . ARG A 1 89 ? -17.223 4.579 0.923 1.00 87.19 89 ARG A N 1
ATOM 695 C CA . ARG A 1 89 ? -17.177 3.862 2.199 1.00 87.19 89 ARG A CA 1
ATOM 696 C C . ARG A 1 89 ? -18.449 4.152 3.014 1.00 87.19 89 ARG A C 1
ATOM 698 O O . ARG A 1 89 ? -18.637 5.293 3.430 1.00 87.19 89 ARG A O 1
ATOM 705 N N . PRO A 1 90 ? -19.258 3.131 3.355 1.00 84.25 90 PRO A N 1
ATOM 706 C CA . PRO A 1 90 ? -20.437 3.331 4.195 1.00 84.25 90 PRO A CA 1
ATOM 707 C C . PRO A 1 90 ? -20.069 3.850 5.591 1.00 84.25 90 PRO A C 1
ATOM 709 O O . PRO A 1 90 ? -19.069 3.405 6.170 1.00 84.25 90 PRO A O 1
ATOM 712 N N . HIS A 1 91 ? -20.881 4.755 6.141 1.00 77.19 91 HIS A N 1
ATOM 713 C CA . HIS A 1 91 ? -20.734 5.249 7.513 1.00 77.19 91 HIS A CA 1
ATOM 714 C C . HIS A 1 91 ? -21.076 4.161 8.548 1.00 77.19 91 HIS A C 1
ATOM 716 O O . HIS A 1 91 ? -21.720 3.159 8.228 1.00 77.19 91 HIS A O 1
ATOM 722 N N . HIS A 1 92 ? -20.599 4.332 9.786 1.00 68.06 92 HIS A N 1
ATOM 723 C CA . HIS A 1 92 ? -21.077 3.519 10.907 1.00 68.06 92 HIS A CA 1
ATOM 724 C C . HIS A 1 92 ? -22.501 3.962 11.260 1.00 68.06 92 HIS A C 1
ATOM 726 O O . HIS A 1 92 ? -22.805 5.153 11.203 1.00 68.06 92 HIS A O 1
ATOM 732 N N . ASN A 1 93 ? -23.370 3.005 11.583 1.00 64.44 93 ASN A N 1
ATOM 733 C CA . ASN A 1 93 ? -24.687 3.318 12.129 1.00 64.44 93 ASN A CA 1
ATOM 734 C C . ASN A 1 93 ? -24.546 3.714 13.605 1.00 64.44 93 ASN A C 1
ATOM 736 O O . ASN A 1 93 ? -23.579 3.315 14.250 1.00 64.44 93 ASN A O 1
ATOM 740 N N . ALA A 1 94 ? -25.529 4.450 14.133 1.00 58.78 94 ALA A N 1
ATOM 741 C CA . ALA A 1 94 ? -25.560 4.917 15.523 1.00 58.78 94 ALA A CA 1
ATOM 742 C C . ALA A 1 94 ? -25.423 3.789 16.570 1.00 58.78 94 ALA A C 1
ATOM 744 O O . ALA A 1 94 ? -24.902 4.034 17.649 1.00 58.78 94 ALA A O 1
ATOM 745 N N . ASP A 1 95 ? -25.804 2.554 16.224 1.00 61.12 95 ASP A N 1
ATOM 746 C CA . ASP A 1 95 ? -25.720 1.381 17.112 1.00 61.12 95 ASP A CA 1
ATOM 747 C C . ASP A 1 95 ? -24.374 0.632 17.048 1.00 61.12 95 ASP A C 1
ATOM 749 O O . ASP A 1 95 ? -24.282 -0.510 17.495 1.00 61.12 95 ASP A O 1
ATOM 753 N N . ASP A 1 96 ? -23.356 1.201 16.394 1.00 56.25 96 ASP A N 1
ATOM 754 C CA . ASP A 1 96 ? -21.994 0.652 16.239 1.00 56.25 96 ASP A CA 1
ATOM 755 C C . ASP A 1 96 ? -21.898 -0.751 15.584 1.00 56.25 96 ASP A C 1
ATOM 757 O O . ASP A 1 96 ? -20.828 -1.340 15.407 1.00 56.25 96 ASP A O 1
ATOM 761 N N . LYS A 1 97 ? -23.028 -1.300 15.120 1.00 58.62 97 LYS A N 1
ATOM 762 C CA . LYS A 1 97 ? -23.084 -2.561 14.376 1.00 58.62 97 LYS A CA 1
ATOM 763 C C . LYS A 1 97 ? -22.635 -2.334 12.937 1.00 58.62 97 LYS A C 1
ATOM 765 O O . LYS A 1 97 ? -23.203 -1.524 12.199 1.00 58.62 97 LYS A O 1
ATOM 770 N N . LYS A 1 98 ? -21.641 -3.111 12.490 1.00 63.66 98 LYS A N 1
ATOM 771 C CA . LYS A 1 98 ? -21.242 -3.149 11.076 1.00 63.66 98 LYS A CA 1
ATOM 772 C C . LYS A 1 98 ? -22.444 -3.540 10.220 1.00 63.66 98 LYS A C 1
ATOM 774 O O . LYS A 1 98 ? -22.936 -4.664 10.298 1.00 63.66 98 LYS A O 1
ATOM 779 N N . THR A 1 99 ? -22.889 -2.631 9.358 1.00 80.00 99 THR A N 1
ATOM 780 C CA . THR A 1 99 ? -23.917 -2.957 8.368 1.00 80.00 99 THR A CA 1
ATOM 781 C C . THR A 1 99 ? -23.398 -4.033 7.413 1.00 80.00 99 THR A C 1
ATOM 783 O O . THR A 1 99 ? -22.203 -4.082 7.105 1.00 80.00 99 THR A O 1
ATOM 786 N N . LYS A 1 100 ? -24.293 -4.884 6.888 1.00 83.69 100 LYS A N 1
ATOM 787 C CA . LYS A 1 100 ? -23.937 -5.877 5.853 1.00 83.69 100 LYS A CA 1
ATOM 788 C C . LYS A 1 100 ? -23.208 -5.216 4.672 1.00 83.69 100 LYS A C 1
ATOM 790 O O . LYS A 1 100 ? -22.248 -5.772 4.148 1.00 83.69 100 LYS A O 1
ATOM 795 N N . LEU A 1 101 ? -23.611 -3.988 4.329 1.00 85.38 101 LEU A N 1
ATOM 796 C CA . LEU A 1 101 ? -22.989 -3.152 3.302 1.00 85.38 101 LEU A CA 1
ATOM 797 C C . LEU A 1 101 ? -21.540 -2.767 3.654 1.00 85.38 101 LEU A C 1
ATOM 799 O O . LEU A 1 101 ? -20.641 -2.939 2.836 1.00 85.38 101 LEU A O 1
ATOM 803 N N . ARG A 1 102 ? -21.289 -2.282 4.879 1.00 86.69 102 ARG A N 1
ATOM 804 C CA . ARG A 1 102 ? -19.944 -1.936 5.371 1.00 86.69 102 ARG A CA 1
ATOM 805 C C . ARG A 1 102 ? -19.020 -3.151 5.346 1.00 86.69 102 ARG A C 1
ATOM 807 O O . ARG A 1 102 ? -17.869 -3.032 4.936 1.00 86.69 102 ARG A O 1
ATOM 814 N N . PHE A 1 103 ? -19.527 -4.309 5.763 1.00 87.81 103 PHE A N 1
ATOM 815 C CA . PHE A 1 103 ? -18.777 -5.561 5.753 1.00 87.81 103 PHE A CA 1
ATOM 816 C C . PHE A 1 103 ? -18.425 -6.015 4.328 1.00 87.81 103 PHE A C 1
ATOM 818 O O . PHE A 1 103 ? -17.258 -6.286 4.048 1.00 87.81 103 PHE A O 1
ATOM 825 N N . ALA A 1 104 ? -19.396 -6.014 3.408 1.00 89.75 104 ALA A N 1
ATOM 826 C CA . ALA A 1 104 ? -19.160 -6.324 1.997 1.00 89.75 104 ALA A CA 1
ATOM 827 C C . ALA A 1 104 ? -18.142 -5.362 1.361 1.00 89.75 104 ALA A C 1
ATOM 829 O O . ALA A 1 104 ? -17.208 -5.802 0.690 1.00 89.75 104 ALA A O 1
ATOM 830 N N . TRP A 1 105 ? -18.262 -4.059 1.636 1.00 93.38 105 TRP A N 1
ATOM 831 C CA . TRP A 1 105 ? -17.298 -3.055 1.189 1.00 93.38 105 TRP A CA 1
ATOM 832 C C . TRP A 1 105 ? -15.889 -3.320 1.743 1.00 93.38 105 TRP A C 1
ATOM 834 O O . TRP A 1 105 ? -14.914 -3.220 1.001 1.00 93.38 105 TRP A O 1
ATOM 844 N N . GLU A 1 106 ? -15.758 -3.699 3.022 1.00 91.19 106 GLU A N 1
ATOM 845 C CA . GLU A 1 106 ? -14.459 -4.022 3.628 1.00 91.19 106 GLU A CA 1
ATOM 846 C C . GLU A 1 106 ? -13.791 -5.219 2.949 1.00 91.19 106 GLU A C 1
ATOM 848 O O . GLU A 1 106 ? -12.582 -5.175 2.716 1.00 91.19 106 GLU A O 1
ATOM 853 N N . ILE A 1 107 ? -14.558 -6.261 2.615 1.00 92.88 107 ILE A N 1
ATOM 854 C CA . ILE A 1 107 ? -14.048 -7.417 1.869 1.00 92.88 107 ILE A CA 1
ATOM 855 C C . ILE A 1 107 ? -13.605 -6.980 0.476 1.00 92.88 107 ILE A C 1
ATOM 857 O O . ILE A 1 107 ? -12.466 -7.230 0.097 1.00 92.88 107 ILE A O 1
ATOM 861 N N . LEU A 1 108 ? -14.469 -6.292 -0.273 1.00 93.56 108 LEU A N 1
ATOM 862 C CA . LEU A 1 108 ? -14.164 -5.869 -1.640 1.00 93.56 108 LEU A CA 1
ATOM 863 C C . LEU A 1 108 ? -12.933 -4.957 -1.692 1.00 93.56 108 LEU A C 1
ATOM 865 O O . LEU A 1 108 ? -11.998 -5.227 -2.441 1.00 93.56 108 LEU A O 1
ATOM 869 N N . HIS A 1 109 ? -12.885 -3.915 -0.861 1.00 94.50 109 HIS A N 1
ATOM 870 C CA . HIS A 1 109 ? -11.766 -2.975 -0.834 1.00 94.50 109 HIS A CA 1
ATOM 871 C C . HIS A 1 109 ? -10.441 -3.671 -0.493 1.00 94.50 109 HIS A C 1
ATOM 873 O O . HIS A 1 109 ? -9.446 -3.479 -1.192 1.00 94.50 109 HIS A O 1
ATOM 879 N N . LYS A 1 110 ? -10.427 -4.531 0.535 1.00 93.81 110 LYS A N 1
ATOM 880 C CA . LYS A 1 110 ? -9.212 -5.255 0.939 1.00 93.81 110 LYS A CA 1
ATOM 881 C C . LYS A 1 110 ? -8.776 -6.271 -0.112 1.00 93.81 110 LYS A C 1
ATOM 883 O O . LYS A 1 110 ? -7.604 -6.283 -0.474 1.00 93.81 110 LYS A O 1
ATOM 888 N N . SER A 1 111 ? -9.696 -7.087 -0.625 1.00 94.44 111 SER A N 1
ATOM 889 C CA . SER A 1 111 ? -9.377 -8.134 -1.602 1.00 94.44 111 SER A CA 1
ATOM 890 C C . SER A 1 111 ? -8.808 -7.547 -2.892 1.00 94.44 111 SER A C 1
ATOM 892 O O . SER A 1 111 ? -7.757 -7.991 -3.355 1.00 94.44 111 SER A O 1
ATOM 894 N N . PHE A 1 112 ? -9.434 -6.499 -3.437 1.00 95.19 112 PHE A N 1
ATOM 895 C CA . PHE A 1 112 ? -8.909 -5.826 -4.627 1.00 95.19 112 PHE A CA 1
ATOM 896 C C . PHE A 1 112 ? -7.589 -5.100 -4.348 1.00 95.19 112 PHE A C 1
ATOM 898 O O . PHE A 1 112 ? -6.700 -5.126 -5.198 1.00 95.19 112 PHE A O 1
ATOM 905 N N . GLY A 1 113 ? -7.425 -4.499 -3.165 1.00 95.81 113 GLY A N 1
ATOM 906 C CA . GLY A 1 113 ? -6.166 -3.873 -2.760 1.00 95.81 113 GLY A CA 1
ATOM 907 C C . GLY A 1 113 ? -5.008 -4.874 -2.689 1.00 95.81 113 GLY A C 1
ATOM 908 O O . GLY A 1 113 ? -3.946 -4.631 -3.259 1.00 95.81 113 GLY A O 1
ATOM 909 N N . TYR A 1 114 ? -5.214 -6.030 -2.053 1.00 96.69 114 TYR A N 1
ATOM 910 C CA . TYR A 1 114 ? -4.197 -7.084 -1.974 1.00 96.69 114 TYR A CA 1
ATOM 911 C C . TYR A 1 114 ? -3.874 -7.672 -3.345 1.00 96.69 114 TYR A C 1
ATOM 913 O O . TYR A 1 114 ? -2.701 -7.842 -3.674 1.00 96.69 114 TYR A O 1
ATOM 921 N N . MET A 1 115 ? -4.891 -7.913 -4.174 1.00 96.75 115 MET A N 1
ATOM 922 C CA . MET A 1 115 ? -4.685 -8.394 -5.538 1.00 96.75 115 MET A CA 1
ATOM 923 C C . MET A 1 115 ? -3.879 -7.390 -6.377 1.00 96.75 115 MET A C 1
ATOM 925 O O . MET A 1 115 ? -2.959 -7.802 -7.081 1.00 96.75 115 MET A O 1
ATOM 929 N N . ALA A 1 116 ? -4.155 -6.084 -6.259 1.00 97.12 116 ALA A N 1
ATOM 930 C CA . ALA A 1 116 ? -3.388 -5.045 -6.950 1.00 97.12 116 ALA A CA 1
ATOM 931 C C . ALA A 1 116 ? -1.907 -5.072 -6.548 1.00 97.12 116 ALA A C 1
ATOM 933 O O . ALA A 1 116 ? -1.039 -5.061 -7.416 1.00 97.12 116 ALA A O 1
ATOM 934 N N . VAL A 1 117 ? -1.615 -5.159 -5.244 1.00 96.88 117 VAL A N 1
ATOM 935 C CA . VAL A 1 117 ? -0.236 -5.211 -4.731 1.00 96.88 117 VAL A CA 1
ATOM 936 C C . VAL A 1 117 ? 0.498 -6.460 -5.222 1.00 96.88 117 VAL A C 1
ATOM 938 O O . VAL A 1 117 ? 1.629 -6.352 -5.690 1.00 96.88 117 VAL A O 1
ATOM 941 N N . LEU A 1 118 ? -0.136 -7.636 -5.174 1.00 96.12 118 LEU A N 1
ATOM 942 C CA . LEU A 1 118 ? 0.476 -8.884 -5.647 1.00 96.12 118 LEU A CA 1
ATOM 943 C C . LEU A 1 118 ? 0.768 -8.846 -7.152 1.00 96.12 118 LEU A C 1
ATOM 945 O O . LEU A 1 118 ? 1.864 -9.205 -7.583 1.00 96.12 118 LEU A O 1
ATOM 949 N N . LEU A 1 119 ? -0.181 -8.360 -7.956 1.00 95.81 119 LEU A N 1
ATOM 950 C CA . LEU A 1 119 ? 0.023 -8.192 -9.394 1.00 95.81 119 LEU A CA 1
ATOM 951 C C . LEU A 1 119 ? 1.111 -7.156 -9.695 1.00 95.81 119 LEU A C 1
ATOM 953 O O . LEU A 1 119 ? 1.897 -7.351 -10.622 1.00 95.81 119 LEU A O 1
ATOM 957 N N . ALA A 1 120 ? 1.213 -6.089 -8.901 1.00 95.75 120 ALA A N 1
ATOM 958 C CA . ALA A 1 120 ? 2.237 -5.067 -9.082 1.00 95.75 120 ALA A CA 1
ATOM 959 C C . ALA A 1 120 ? 3.663 -5.627 -8.939 1.00 95.75 120 ALA A C 1
ATOM 961 O O . ALA A 1 120 ? 4.543 -5.221 -9.697 1.00 95.75 120 ALA A O 1
ATOM 962 N N . VAL A 1 121 ? 3.890 -6.605 -8.051 1.00 94.19 121 VAL A N 1
ATOM 963 C CA . VAL A 1 121 ? 5.186 -7.305 -7.938 1.00 94.19 121 VAL A CA 1
ATOM 964 C C . VAL A 1 121 ? 5.553 -7.983 -9.260 1.00 94.19 121 VAL A C 1
ATOM 966 O O . VAL A 1 121 ? 6.663 -7.810 -9.765 1.00 94.19 121 VAL A O 1
ATOM 969 N N . VAL A 1 122 ? 4.601 -8.699 -9.864 1.00 93.00 122 VAL A N 1
ATOM 970 C CA . VAL A 1 122 ? 4.791 -9.378 -11.156 1.00 93.00 122 VAL A CA 1
ATOM 971 C C . VAL A 1 122 ? 5.049 -8.362 -12.274 1.00 93.00 122 VAL A C 1
ATOM 973 O O . VAL A 1 122 ? 5.964 -8.538 -13.081 1.00 93.00 122 VAL A O 1
ATOM 976 N N . VAL A 1 123 ? 4.292 -7.261 -12.300 1.00 93.44 123 VAL A N 1
ATOM 977 C CA . VAL A 1 123 ? 4.462 -6.176 -13.281 1.00 93.44 123 VAL A CA 1
ATOM 978 C C . VAL A 1 123 ? 5.842 -5.530 -13.167 1.00 93.44 123 VAL A C 1
ATOM 980 O O . VAL A 1 123 ? 6.491 -5.322 -14.193 1.00 93.44 123 VAL A O 1
ATOM 983 N N . ILE A 1 124 ? 6.316 -5.250 -11.950 1.00 92.31 124 ILE A N 1
ATOM 984 C CA . ILE A 1 124 ? 7.650 -4.692 -11.690 1.00 92.31 124 ILE A CA 1
ATOM 985 C C . ILE A 1 124 ? 8.747 -5.655 -12.154 1.00 92.31 124 ILE A C 1
ATOM 987 O O . ILE A 1 124 ? 9.701 -5.227 -12.813 1.00 92.31 124 ILE A O 1
ATOM 991 N N . ALA A 1 125 ? 8.610 -6.948 -11.850 1.00 90.44 125 ALA A N 1
ATOM 992 C CA . ALA A 1 125 ? 9.578 -7.962 -12.254 1.00 90.44 125 ALA A CA 1
ATOM 993 C C . ALA A 1 125 ? 9.701 -8.041 -13.782 1.00 90.44 125 ALA A C 1
ATOM 995 O O . ALA A 1 125 ? 10.808 -7.996 -14.314 1.00 90.44 125 ALA A O 1
ATOM 996 N N . PHE A 1 126 ? 8.582 -8.073 -14.512 1.00 88.19 126 PHE A N 1
ATOM 997 C CA . PHE A 1 126 ? 8.630 -8.044 -15.976 1.00 88.19 126 PHE A CA 1
ATOM 998 C C . PHE A 1 126 ? 9.153 -6.715 -16.522 1.00 88.19 126 PHE A C 1
ATOM 1000 O O . PHE A 1 126 ? 9.990 -6.725 -17.422 1.00 88.19 126 PHE A O 1
ATOM 1007 N N . GLY A 1 127 ? 8.706 -5.585 -15.968 1.00 87.19 127 GLY A N 1
ATOM 1008 C CA . GLY A 1 127 ? 9.096 -4.256 -16.440 1.00 87.19 127 GLY A CA 1
ATOM 1009 C C . GLY A 1 127 ? 10.600 -4.037 -16.355 1.00 87.19 127 GLY A C 1
ATOM 1010 O O . GLY A 1 127 ? 11.223 -3.607 -17.318 1.00 87.19 127 GLY A O 1
ATOM 1011 N N . THR A 1 128 ? 11.212 -4.428 -15.239 1.00 87.44 128 THR A N 1
ATOM 1012 C CA . THR A 1 128 ? 12.664 -4.299 -15.040 1.00 87.44 128 THR A CA 1
ATOM 1013 C C . THR A 1 128 ? 13.494 -5.196 -15.962 1.00 87.44 128 THR A C 1
ATOM 1015 O O . THR A 1 128 ? 14.621 -4.830 -16.265 1.00 87.44 128 THR A O 1
ATOM 1018 N N . MET A 1 129 ? 12.950 -6.312 -16.469 1.00 85.50 129 MET A N 1
ATOM 1019 C CA . MET A 1 129 ? 13.624 -7.137 -17.488 1.00 85.50 129 MET A CA 1
ATOM 1020 C C . MET A 1 129 ? 13.552 -6.548 -18.903 1.00 85.50 129 MET A C 1
ATOM 1022 O O . MET A 1 129 ? 14.298 -6.990 -19.772 1.00 85.50 129 MET A O 1
ATOM 1026 N N . ILE A 1 130 ? 12.625 -5.619 -19.157 1.00 81.62 130 ILE A N 1
ATOM 1027 C CA . ILE A 1 130 ? 12.421 -4.993 -20.474 1.00 81.62 130 ILE A CA 1
ATOM 1028 C C . ILE A 1 130 ? 13.224 -3.689 -20.592 1.00 81.62 130 ILE A C 1
ATOM 1030 O O . ILE A 1 130 ? 13.522 -3.247 -21.700 1.00 81.62 130 ILE A O 1
ATOM 1034 N N . LEU A 1 131 ? 13.581 -3.063 -19.466 1.00 76.31 131 LEU A N 1
ATOM 1035 C CA . LEU A 1 131 ? 14.307 -1.797 -19.475 1.00 76.31 131 LEU A CA 1
ATOM 1036 C C . LEU A 1 131 ? 15.721 -1.956 -20.072 1.00 76.31 131 LEU A C 1
ATOM 1038 O O . LEU A 1 131 ? 16.432 -2.893 -19.715 1.00 76.31 131 LEU A O 1
ATOM 1042 N N . PRO A 1 132 ? 16.170 -1.006 -20.917 1.00 69.75 132 PRO A N 1
ATOM 1043 C CA . PRO A 1 132 ? 17.493 -1.053 -21.552 1.00 69.75 132 PRO A CA 1
ATOM 1044 C C . PRO A 1 132 ? 18.657 -0.832 -20.573 1.00 69.75 132 PRO A C 1
ATOM 1046 O O . PRO A 1 132 ? 19.810 -1.090 -20.904 1.00 69.75 132 PRO A O 1
ATOM 1049 N N . ARG A 1 133 ? 18.371 -0.341 -19.363 1.00 71.88 133 ARG A N 1
ATOM 1050 C CA . ARG A 1 133 ? 19.292 -0.286 -18.224 1.00 71.88 133 ARG A CA 1
ATOM 1051 C C . ARG A 1 133 ? 18.526 -0.742 -16.985 1.00 71.88 133 ARG A C 1
ATOM 1053 O O . ARG A 1 133 ? 17.363 -0.353 -16.845 1.00 71.88 133 ARG A O 1
ATOM 1060 N N . PRO A 1 134 ? 19.144 -1.500 -16.068 1.00 71.38 134 PRO A N 1
ATOM 1061 C CA . PRO A 1 134 ? 20.589 -1.713 -15.892 1.00 71.38 134 PRO A CA 1
ATOM 1062 C C . PRO A 1 134 ? 21.180 -2.885 -16.698 1.00 71.38 134 PRO A C 1
ATOM 1064 O O . PRO A 1 134 ? 20.440 -3.743 -17.161 1.00 71.38 134 PRO A O 1
ATOM 1067 N N . GLU A 1 135 ? 22.516 -2.923 -16.829 1.00 78.19 135 GLU A N 1
ATOM 1068 C CA . GLU A 1 135 ? 23.275 -3.971 -17.553 1.00 78.19 135 GLU A CA 1
ATOM 1069 C C . GLU A 1 135 ? 22.968 -5.392 -17.054 1.00 78.19 135 GLU A C 1
ATOM 1071 O O . GLU A 1 135 ? 22.963 -6.342 -17.832 1.00 78.19 135 GLU A O 1
ATOM 1076 N N . ASP A 1 136 ? 22.660 -5.526 -15.760 1.00 86.44 136 ASP A N 1
ATOM 1077 C CA . ASP A 1 136 ? 22.205 -6.770 -15.143 1.00 86.44 136 ASP A CA 1
ATOM 1078 C C . ASP A 1 136 ? 20.863 -6.548 -14.416 1.00 86.44 136 ASP A C 1
ATOM 1080 O O . ASP A 1 136 ? 20.827 -6.201 -13.225 1.00 86.44 136 ASP A O 1
ATOM 1084 N N . PRO A 1 137 ? 19.729 -6.742 -15.119 1.00 86.31 137 PRO A N 1
ATOM 1085 C CA . PRO A 1 137 ? 18.396 -6.578 -14.549 1.00 86.31 137 PRO A CA 1
ATOM 1086 C C . PRO A 1 137 ? 18.138 -7.463 -13.327 1.00 86.31 137 PRO A C 1
ATOM 1088 O O . PRO A 1 137 ? 17.407 -7.058 -12.423 1.00 86.31 137 PRO A O 1
ATOM 1091 N N . LYS A 1 138 ? 18.746 -8.657 -13.260 1.00 87.81 138 LYS A N 1
ATOM 1092 C CA . LYS A 1 138 ? 18.544 -9.594 -12.145 1.00 87.81 138 LYS A CA 1
ATOM 1093 C C . LYS A 1 138 ? 19.238 -9.105 -10.881 1.00 87.81 138 LYS A C 1
ATOM 1095 O O . LYS A 1 138 ? 18.625 -9.121 -9.816 1.00 87.81 138 LYS A O 1
ATOM 1100 N N . LYS A 1 139 ? 20.481 -8.622 -10.987 1.00 89.62 139 LYS A N 1
ATOM 1101 C CA . LYS A 1 139 ? 21.179 -8.008 -9.842 1.00 89.62 139 LYS A CA 1
ATOM 1102 C C . LYS A 1 139 ? 20.423 -6.799 -9.312 1.00 89.62 139 LYS A C 1
ATOM 1104 O O . LYS A 1 139 ? 20.276 -6.661 -8.101 1.00 89.62 139 LYS A O 1
ATOM 1109 N N . PHE A 1 140 ? 19.894 -5.964 -10.203 1.00 90.25 140 PHE A N 1
ATOM 1110 C CA . PHE A 1 140 ? 19.067 -4.831 -9.801 1.00 90.25 140 PHE A CA 1
ATOM 1111 C C . PHE A 1 140 ? 17.786 -5.264 -9.084 1.00 90.25 140 PHE A C 1
ATOM 1113 O O . PHE A 1 140 ? 17.487 -4.742 -8.013 1.00 90.25 140 PHE A O 1
ATOM 1120 N N . GLN A 1 141 ? 17.057 -6.244 -9.630 1.00 91.12 141 GLN A N 1
ATOM 1121 C CA . GLN A 1 141 ? 15.868 -6.806 -8.982 1.00 91.12 141 GLN A CA 1
ATOM 1122 C C . GLN A 1 141 ? 16.188 -7.367 -7.598 1.00 91.12 141 GLN A C 1
ATOM 1124 O O . GLN A 1 141 ? 15.427 -7.131 -6.665 1.00 91.12 141 GLN A O 1
ATOM 1129 N N . MET A 1 142 ? 17.313 -8.070 -7.449 1.00 90.94 142 MET A N 1
ATOM 1130 C CA . MET A 1 142 ? 17.740 -8.622 -6.167 1.00 90.94 142 MET A CA 1
ATOM 1131 C C . MET A 1 142 ? 18.085 -7.515 -5.168 1.00 90.94 142 MET A C 1
ATOM 1133 O O . MET A 1 142 ? 17.577 -7.530 -4.053 1.00 90.94 142 MET A O 1
ATOM 1137 N N . ALA A 1 143 ? 18.890 -6.527 -5.565 1.00 92.62 143 ALA A N 1
ATOM 1138 C CA . ALA A 1 143 ? 19.272 -5.417 -4.693 1.00 92.62 143 ALA A CA 1
ATOM 1139 C C . ALA A 1 143 ? 18.051 -4.596 -4.248 1.00 92.62 143 ALA A C 1
ATOM 1141 O O . ALA A 1 143 ? 17.859 -4.350 -3.057 1.00 92.62 143 ALA A O 1
ATOM 1142 N N . TYR A 1 144 ? 17.188 -4.221 -5.195 1.00 93.12 144 TYR A N 1
ATOM 1143 C CA . TYR A 1 144 ? 15.964 -3.486 -4.896 1.00 93.12 144 TYR A CA 1
ATOM 1144 C C . TYR A 1 144 ? 14.973 -4.326 -4.077 1.00 93.12 144 TYR A C 1
ATOM 1146 O O . TYR A 1 144 ? 14.389 -3.829 -3.114 1.00 93.12 144 TYR A O 1
ATOM 1154 N N . GLY A 1 145 ? 14.791 -5.599 -4.432 1.00 93.12 145 GLY A N 1
ATOM 1155 C CA . GLY A 1 145 ? 13.907 -6.531 -3.736 1.00 93.12 145 GLY A CA 1
ATOM 1156 C C . GLY A 1 145 ? 14.345 -6.789 -2.297 1.00 93.12 145 GLY A C 1
ATOM 1157 O O . GLY A 1 145 ? 13.506 -6.775 -1.404 1.00 93.12 145 GLY A O 1
ATOM 1158 N N . LEU A 1 146 ? 15.650 -6.934 -2.046 1.00 94.50 146 LEU A N 1
ATOM 1159 C CA . LEU A 1 146 ? 16.197 -7.044 -0.693 1.00 94.50 146 LEU A CA 1
ATOM 1160 C C . LEU A 1 146 ? 16.001 -5.746 0.091 1.00 94.50 146 LEU A C 1
ATOM 1162 O O . LEU A 1 146 ? 15.488 -5.790 1.201 1.00 94.50 146 LEU A O 1
ATOM 1166 N N . GLY A 1 147 ? 16.345 -4.588 -0.480 1.00 95.44 147 GLY A N 1
ATOM 1167 C CA . GLY A 1 147 ? 16.191 -3.303 0.210 1.00 95.44 147 GLY A CA 1
ATOM 1168 C C . GLY A 1 147 ? 14.735 -2.996 0.574 1.0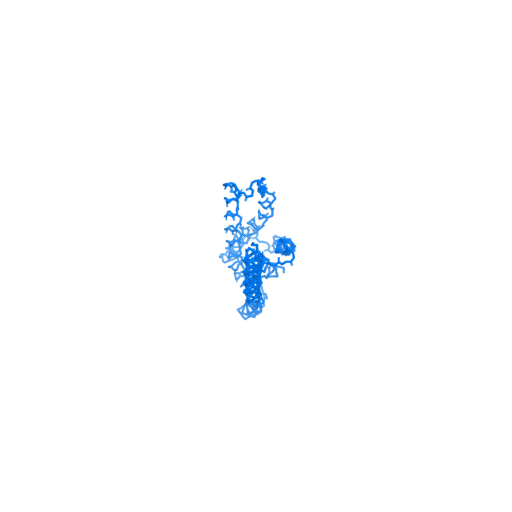0 95.44 147 GLY A C 1
ATOM 1169 O O . GLY A 1 147 ? 14.416 -2.740 1.734 1.00 95.44 147 GLY A O 1
ATOM 1170 N N . SER A 1 148 ? 13.830 -3.075 -0.404 1.00 95.19 148 SER A N 1
ATOM 1171 C CA . SER A 1 148 ? 12.392 -2.875 -0.178 1.00 95.19 148 SER A CA 1
ATOM 1172 C C . SER A 1 148 ? 11.796 -3.950 0.735 1.00 95.19 148 SER A C 1
ATOM 1174 O O . SER A 1 148 ? 11.030 -3.624 1.639 1.00 95.19 148 SER A O 1
ATOM 1176 N N . GLY A 1 149 ? 12.195 -5.212 0.562 1.00 95.25 149 GLY A N 1
ATOM 1177 C CA . GLY A 1 149 ? 11.782 -6.327 1.407 1.00 95.25 149 GLY A CA 1
ATOM 1178 C C . GLY A 1 149 ? 12.177 -6.130 2.867 1.00 95.25 149 GLY A C 1
ATOM 1179 O O . GLY A 1 149 ? 11.327 -6.278 3.738 1.00 95.25 149 GLY A O 1
ATOM 1180 N N . LEU A 1 150 ? 13.418 -5.719 3.144 1.00 97.38 150 LEU A N 1
ATOM 1181 C CA . LEU A 1 150 ? 13.884 -5.409 4.498 1.00 97.38 150 LEU A CA 1
ATOM 1182 C C . LEU A 1 150 ? 13.093 -4.254 5.116 1.00 97.38 150 LEU A C 1
ATOM 1184 O O . LEU A 1 150 ? 12.667 -4.367 6.258 1.00 97.38 150 LEU A O 1
ATOM 1188 N N . ILE A 1 151 ? 12.822 -3.180 4.369 1.00 97.12 151 ILE A N 1
ATOM 1189 C CA . ILE A 1 151 ? 12.002 -2.062 4.868 1.00 97.12 151 ILE A CA 1
ATOM 1190 C C . ILE A 1 151 ? 10.603 -2.552 5.271 1.00 97.12 151 ILE A C 1
ATOM 1192 O O . ILE A 1 151 ? 10.121 -2.238 6.362 1.00 97.12 151 ILE A O 1
ATOM 1196 N N . LEU A 1 152 ? 9.950 -3.336 4.410 1.00 97.00 152 LEU A N 1
ATOM 1197 C CA . LEU A 1 152 ? 8.596 -3.838 4.655 1.00 97.00 152 LEU A CA 1
ATOM 1198 C C . LEU A 1 152 ? 8.557 -4.870 5.790 1.00 97.00 152 LEU A C 1
ATOM 1200 O O . LEU A 1 152 ? 7.654 -4.813 6.625 1.00 97.00 152 LEU A O 1
ATOM 1204 N N . LEU A 1 153 ? 9.532 -5.780 5.851 1.00 96.94 153 LEU A N 1
ATOM 1205 C CA . LEU A 1 153 ? 9.642 -6.783 6.911 1.00 96.94 153 LEU A CA 1
ATOM 1206 C C . LEU A 1 153 ? 9.953 -6.142 8.260 1.00 96.94 153 LEU A C 1
ATOM 1208 O O . LEU A 1 153 ? 9.264 -6.443 9.227 1.00 96.94 153 LEU A O 1
ATOM 1212 N N . SER A 1 154 ? 10.908 -5.214 8.327 1.00 97.06 154 SER A N 1
ATOM 1213 C CA . SER A 1 154 ? 11.204 -4.474 9.556 1.00 97.06 154 SER A CA 1
ATOM 1214 C C . SER A 1 154 ? 9.985 -3.695 10.045 1.00 97.06 154 SER A C 1
ATOM 1216 O O . SER A 1 154 ? 9.669 -3.739 11.229 1.00 97.06 154 SER A O 1
ATOM 1218 N N . SER A 1 155 ? 9.240 -3.053 9.136 1.00 95.94 155 SER A N 1
ATOM 1219 C CA . SER A 1 155 ? 7.991 -2.355 9.481 1.00 95.94 155 SER A CA 1
ATOM 1220 C C . SER A 1 155 ? 6.920 -3.315 10.014 1.00 95.94 155 SER A C 1
ATOM 1222 O O . SER A 1 155 ? 6.219 -2.996 10.970 1.00 95.94 155 SER A O 1
ATOM 1224 N N . MET A 1 156 ? 6.789 -4.499 9.405 1.00 97.19 156 MET A N 1
ATOM 1225 C CA . MET A 1 156 ? 5.865 -5.547 9.846 1.00 97.19 156 MET A CA 1
ATOM 1226 C C . MET A 1 156 ? 6.233 -6.059 11.244 1.00 97.19 156 MET A C 1
ATOM 1228 O O . MET A 1 156 ? 5.368 -6.110 12.112 1.00 97.19 156 MET A O 1
ATOM 1232 N N . ILE A 1 157 ? 7.504 -6.410 11.463 1.00 97.56 157 ILE A N 1
ATOM 1233 C CA . ILE A 1 157 ? 8.015 -6.913 12.746 1.00 97.56 157 ILE A CA 1
ATOM 1234 C C . ILE A 1 157 ? 7.817 -5.863 13.835 1.00 97.56 157 ILE A C 1
ATOM 1236 O O . ILE A 1 157 ? 7.270 -6.184 14.886 1.00 97.56 157 ILE A O 1
ATOM 1240 N N . TYR A 1 158 ? 8.188 -4.611 13.560 1.00 97.38 158 TYR A N 1
ATOM 1241 C CA . TYR A 1 158 ? 8.005 -3.506 14.494 1.00 97.38 158 TYR A CA 1
ATOM 1242 C C . TYR A 1 158 ? 6.540 -3.351 14.913 1.00 97.38 158 TYR A C 1
ATOM 1244 O O . TYR A 1 158 ? 6.258 -3.309 16.101 1.00 97.38 158 TYR A O 1
ATOM 1252 N N . LEU A 1 159 ? 5.595 -3.340 13.965 1.00 96.12 159 LEU A N 1
ATOM 1253 C CA . LEU A 1 159 ? 4.172 -3.183 14.289 1.00 96.12 159 LEU A CA 1
ATOM 1254 C C . LEU A 1 159 ? 3.576 -4.384 15.033 1.00 96.12 159 LEU A C 1
ATOM 1256 O O . LEU A 1 159 ? 2.637 -4.201 15.799 1.00 96.12 159 LEU A O 1
ATOM 1260 N N . ILE A 1 160 ? 4.078 -5.603 14.803 1.00 96.50 160 ILE A N 1
ATOM 1261 C CA . ILE A 1 160 ? 3.660 -6.788 15.571 1.00 96.50 160 ILE A CA 1
ATOM 1262 C C . ILE A 1 160 ? 4.177 -6.690 17.006 1.00 96.50 160 ILE A C 1
ATOM 1264 O O . ILE A 1 160 ? 3.412 -6.908 17.939 1.00 96.50 160 ILE A O 1
ATOM 1268 N N . TRP A 1 161 ? 5.453 -6.345 17.173 1.00 96.38 161 TRP A N 1
ATOM 1269 C CA . TRP A 1 161 ? 6.085 -6.183 18.481 1.00 96.38 161 TRP A CA 1
ATOM 1270 C C . TRP A 1 161 ? 5.456 -5.042 19.293 1.00 96.38 161 TRP A C 1
ATOM 1272 O O . TRP A 1 161 ? 5.183 -5.192 20.480 1.00 96.38 161 TRP A O 1
ATOM 1282 N N . ASP A 1 162 ? 5.179 -3.916 18.641 1.00 94.88 162 ASP A N 1
ATOM 1283 C CA . ASP A 1 162 ? 4.492 -2.766 19.230 1.00 94.88 162 ASP A CA 1
ATOM 1284 C C . ASP A 1 162 ? 3.063 -3.130 19.655 1.00 94.88 162 ASP A C 1
ATOM 1286 O O . ASP A 1 162 ? 2.641 -2.820 20.766 1.00 94.88 162 ASP A O 1
ATOM 1290 N N . LYS A 1 163 ? 2.342 -3.882 18.812 1.00 94.12 163 LYS A N 1
ATOM 1291 C CA . LYS A 1 163 ? 1.017 -4.394 19.167 1.00 94.12 163 LYS A CA 1
ATOM 1292 C C . LYS A 1 163 ? 1.068 -5.299 20.396 1.00 94.12 163 LYS A C 1
ATOM 1294 O O . LYS A 1 163 ? 0.244 -5.142 21.286 1.00 94.12 163 LYS A O 1
ATOM 1299 N N . GLN A 1 164 ? 2.014 -6.235 20.429 1.00 95.00 164 GLN A N 1
ATOM 1300 C CA . GLN A 1 164 ? 2.141 -7.178 21.534 1.00 95.00 164 GLN A CA 1
ATOM 1301 C C . GLN A 1 164 ? 2.398 -6.453 22.860 1.00 95.00 164 GLN A C 1
ATOM 1303 O O . GLN A 1 164 ? 1.716 -6.732 23.835 1.00 95.00 164 GLN A O 1
ATOM 1308 N N . GLN A 1 165 ? 3.299 -5.468 22.877 1.00 94.06 165 GLN A N 1
ATOM 1309 C CA . GLN A 1 165 ? 3.527 -4.663 24.081 1.00 94.06 165 GLN A CA 1
ATOM 1310 C C . GLN A 1 165 ? 2.301 -3.864 24.511 1.00 94.06 165 GLN A C 1
ATOM 1312 O O . GLN A 1 165 ? 2.058 -3.739 25.706 1.00 94.06 165 GLN A O 1
ATOM 1317 N N . ASN A 1 166 ? 1.544 -3.311 23.560 1.00 92.50 166 ASN A N 1
ATOM 1318 C CA . ASN A 1 166 ? 0.317 -2.597 23.892 1.00 92.50 166 ASN A CA 1
ATOM 1319 C C . ASN A 1 166 ? -0.717 -3.540 24.533 1.00 92.50 166 ASN A C 1
ATOM 1321 O O . ASN A 1 166 ? -1.319 -3.186 25.540 1.00 92.50 166 ASN A O 1
ATOM 1325 N N . ASP A 1 167 ? -0.885 -4.746 23.982 1.00 91.94 167 ASP A N 1
ATOM 1326 C CA . ASP A 1 167 ? -1.800 -5.760 24.521 1.00 91.94 167 ASP A CA 1
ATOM 1327 C C . ASP A 1 167 ? -1.349 -6.242 25.926 1.00 91.94 167 ASP A C 1
ATOM 1329 O O . ASP A 1 167 ? -2.182 -6.429 26.819 1.00 91.94 167 ASP A O 1
ATOM 1333 N N . ASP A 1 168 ? -0.038 -6.392 26.152 1.00 93.50 168 ASP A N 1
ATOM 1334 C CA . ASP A 1 168 ? 0.537 -6.764 27.454 1.00 93.50 168 ASP A CA 1
ATOM 1335 C C . ASP A 1 168 ? 0.333 -5.653 28.507 1.00 93.50 168 ASP A C 1
ATOM 1337 O O . ASP A 1 168 ? -0.053 -5.938 29.644 1.00 93.50 168 ASP A O 1
ATOM 1341 N N . HIS A 1 169 ? 0.537 -4.385 28.127 1.00 91.75 169 HIS A N 1
ATOM 1342 C CA . HIS A 1 169 ? 0.314 -3.226 29.000 1.00 91.75 169 HIS A CA 1
ATOM 1343 C C . HIS A 1 169 ? -1.156 -3.122 29.428 1.00 91.75 169 HIS A C 1
ATOM 1345 O O . HIS A 1 169 ? -1.438 -3.073 30.626 1.00 91.75 169 HIS A O 1
ATOM 1351 N N . ASP A 1 170 ? -2.092 -3.177 28.474 1.00 91.12 170 ASP A N 1
ATOM 1352 C CA . ASP A 1 170 ? -3.537 -3.120 28.747 1.00 91.12 170 ASP A CA 1
ATOM 1353 C C . ASP A 1 170 ? -3.985 -4.271 29.673 1.00 91.12 170 ASP A C 1
ATOM 1355 O O . ASP A 1 170 ? -4.824 -4.091 30.560 1.00 91.12 170 ASP A O 1
ATOM 1359 N N . SER A 1 171 ? -3.394 -5.461 29.515 1.00 94.00 171 SER A N 1
ATOM 1360 C CA . SER A 1 171 ? -3.672 -6.619 30.377 1.00 94.00 171 SER A CA 1
ATOM 1361 C C . SER A 1 171 ? -3.175 -6.408 31.813 1.00 94.00 171 SER A C 1
ATOM 1363 O O . SER A 1 171 ? -3.863 -6.768 32.774 1.00 94.00 171 SER A O 1
ATOM 1365 N N . SER A 1 172 ? -1.992 -5.805 31.974 1.00 95.06 172 SER A N 1
ATOM 1366 C CA . SER A 1 172 ? -1.416 -5.504 33.289 1.00 95.06 172 SER A CA 1
ATOM 1367 C C . SER A 1 172 ? -2.187 -4.412 34.043 1.00 95.06 172 SER A C 1
ATOM 1369 O O . SER A 1 172 ? -2.426 -4.554 35.247 1.00 95.06 172 SER A O 1
ATOM 1371 N N . ASP A 1 173 ? -2.662 -3.384 33.334 1.00 94.50 173 ASP A N 1
ATOM 1372 C CA . ASP A 1 173 ? -3.485 -2.315 33.905 1.00 94.50 173 ASP A CA 1
ATOM 1373 C C . ASP A 1 173 ? -4.832 -2.857 34.390 1.00 94.50 173 ASP A C 1
ATOM 1375 O O . ASP A 1 173 ? -5.215 -2.620 35.537 1.00 94.50 173 ASP A O 1
ATOM 1379 N N . ASN A 1 174 ? -5.520 -3.659 33.569 1.00 94.50 174 ASN A N 1
ATOM 1380 C CA . ASN A 1 174 ? -6.795 -4.270 33.956 1.00 94.50 174 ASN A CA 1
ATOM 1381 C C . ASN A 1 174 ? -6.649 -5.183 35.180 1.00 94.50 174 ASN A C 1
ATOM 1383 O O . ASN A 1 174 ? -7.449 -5.088 36.108 1.00 94.50 174 ASN A O 1
ATOM 1387 N N . THR A 1 175 ? -5.593 -6.002 35.230 1.00 96.25 175 THR A N 1
ATOM 1388 C CA . THR A 1 175 ? -5.315 -6.869 36.390 1.00 96.25 175 THR A CA 1
ATOM 1389 C C . THR A 1 175 ? -5.090 -6.043 37.661 1.00 96.25 175 THR A C 1
ATOM 1391 O O . THR A 1 175 ? -5.587 -6.385 38.733 1.00 96.25 175 THR A O 1
ATOM 1394 N N . THR A 1 176 ? -4.362 -4.928 37.551 1.00 96.06 176 THR A N 1
ATOM 1395 C CA . THR A 1 176 ? -4.102 -4.025 38.683 1.00 96.06 176 THR A CA 1
ATOM 1396 C C . THR A 1 176 ? -5.388 -3.357 39.173 1.00 96.06 176 THR A C 1
ATOM 1398 O O . THR A 1 176 ? -5.603 -3.241 40.380 1.00 96.06 176 THR A O 1
ATOM 1401 N N . ILE A 1 177 ? -6.268 -2.946 38.255 1.00 96.38 177 ILE A N 1
ATOM 1402 C CA . ILE A 1 177 ? -7.575 -2.365 38.585 1.00 96.38 177 ILE A CA 1
ATOM 1403 C C . ILE A 1 177 ? -8.454 -3.391 39.306 1.00 96.38 177 ILE A C 1
ATOM 1405 O O . ILE A 1 177 ? -8.982 -3.078 40.370 1.00 96.38 177 ILE A O 1
ATOM 1409 N N . GLU A 1 178 ? -8.572 -4.613 38.782 1.00 96.44 178 GLU A N 1
ATOM 1410 C CA . GLU A 1 178 ? -9.367 -5.679 39.407 1.00 96.44 178 GLU A CA 1
ATOM 1411 C C . GLU A 1 178 ? -8.889 -5.983 40.835 1.00 96.44 178 GLU A C 1
ATOM 1413 O O . GLU A 1 178 ? -9.699 -6.024 41.761 1.00 96.44 178 GLU A O 1
ATOM 1418 N N . GLN A 1 179 ? -7.571 -6.085 41.046 1.00 96.75 179 GLN A N 1
ATOM 1419 C CA . GLN A 1 179 ? -6.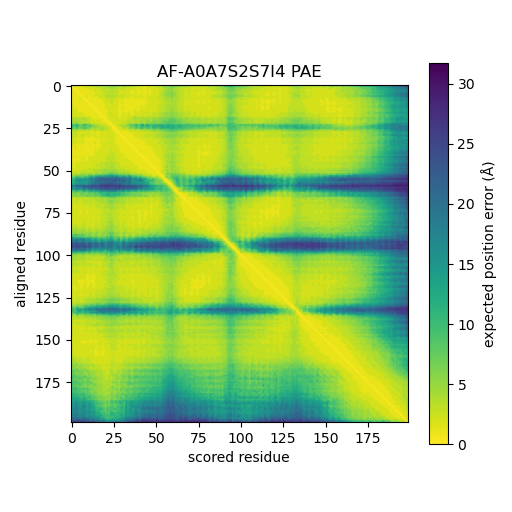992 -6.299 42.377 1.00 96.75 179 GLN A CA 1
ATOM 1420 C C . GLN A 1 179 ? -7.263 -5.145 43.350 1.00 96.75 179 GLN A C 1
ATOM 1422 O O . GLN A 1 179 ? -7.442 -5.375 44.547 1.00 96.75 179 GLN A O 1
ATOM 1427 N N . ASN A 1 180 ? -7.264 -3.900 42.870 1.00 96.56 180 ASN A N 1
ATOM 1428 C CA . ASN A 1 180 ? -7.564 -2.742 43.709 1.00 96.56 180 ASN A CA 1
ATOM 1429 C C . ASN A 1 180 ? -9.050 -2.695 44.090 1.00 96.56 180 ASN A C 1
ATOM 1431 O O . ASN A 1 180 ? -9.358 -2.444 45.253 1.00 96.56 180 ASN A O 1
ATOM 1435 N N . VAL A 1 181 ? -9.951 -3.012 43.153 1.00 96.94 181 VAL A N 1
ATOM 1436 C CA . VAL A 1 181 ? -11.400 -3.096 43.403 1.00 96.94 181 VAL A CA 1
ATOM 1437 C C . VAL A 1 181 ? -11.728 -4.215 44.397 1.00 96.94 181 VAL A C 1
ATOM 1439 O O . VAL A 1 181 ? -12.532 -4.018 45.306 1.00 96.94 181 VAL A O 1
ATOM 1442 N N . GLU A 1 182 ? -11.089 -5.381 44.277 1.00 96.75 182 GLU A N 1
ATOM 1443 C CA . GLU A 1 182 ? -11.287 -6.495 45.214 1.00 96.75 182 GLU A CA 1
ATOM 1444 C C . GLU A 1 182 ? -10.823 -6.140 46.636 1.00 96.75 182 GLU A C 1
ATOM 1446 O O . GLU A 1 182 ? -11.538 -6.399 47.607 1.00 96.75 182 GLU A O 1
ATOM 1451 N N . LYS A 1 183 ? -9.668 -5.472 46.768 1.00 96.44 183 LYS A N 1
ATOM 1452 C CA . LYS A 1 183 ? -9.170 -4.976 48.062 1.00 96.44 183 LYS A CA 1
ATOM 1453 C C . LYS A 1 183 ? -10.097 -3.934 48.684 1.00 96.44 183 LYS A C 1
ATOM 1455 O O . 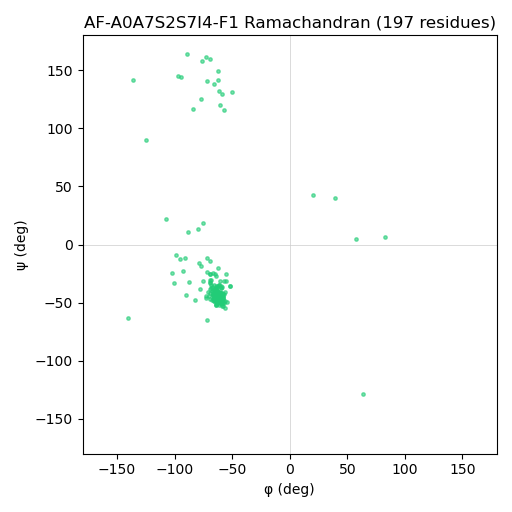LYS A 1 183 ? -10.329 -3.979 49.889 1.00 96.44 183 LYS A O 1
ATOM 1460 N N . GLU A 1 184 ? -10.619 -3.006 47.888 1.00 96.31 184 GLU A N 1
ATOM 1461 C CA . GLU A 1 184 ? -11.537 -1.968 48.365 1.00 96.31 184 GLU A CA 1
ATOM 1462 C C . GLU A 1 184 ? -12.861 -2.572 48.852 1.00 96.31 184 GLU A C 1
ATOM 1464 O O . GLU A 1 184 ? -13.299 -2.279 49.963 1.00 96.31 184 GLU A O 1
ATOM 1469 N N . ASN A 1 185 ? -13.440 -3.508 48.093 1.00 95.38 185 ASN A N 1
ATOM 1470 C CA . ASN A 1 185 ? -14.646 -4.231 48.503 1.00 95.38 185 ASN A CA 1
ATOM 1471 C C . ASN A 1 185 ? -14.424 -5.061 49.777 1.00 95.38 185 ASN A C 1
ATOM 1473 O O . ASN A 1 185 ? -15.276 -5.065 50.664 1.00 95.38 185 ASN A O 1
ATOM 1477 N N . SER A 1 186 ? -13.274 -5.734 49.901 1.00 94.81 186 SER A N 1
ATOM 1478 C CA . SER A 1 186 ? -12.927 -6.486 51.112 1.00 94.81 186 SER A CA 1
ATOM 1479 C C . SER A 1 186 ? -12.789 -5.579 52.337 1.00 94.81 186 SER A C 1
ATOM 1481 O O . SER A 1 186 ? -13.2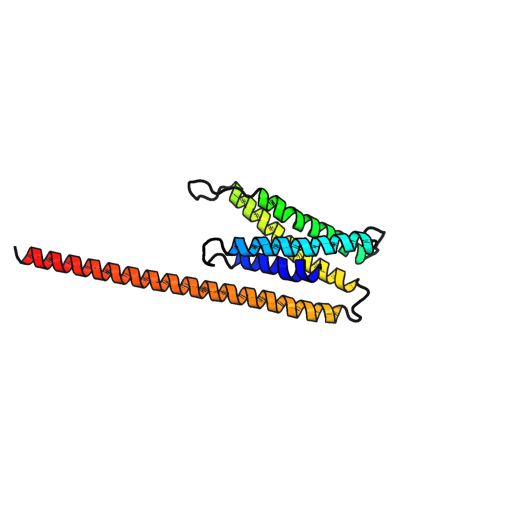31 -5.959 53.419 1.00 94.81 186 SER A O 1
ATOM 1483 N N . ASN A 1 187 ? -12.187 -4.396 52.184 1.00 94.25 187 ASN A N 1
ATOM 1484 C CA . ASN A 1 187 ? -12.059 -3.428 53.273 1.00 94.25 187 ASN A CA 1
ATOM 1485 C C . ASN A 1 187 ? -13.422 -2.865 53.697 1.00 94.25 187 ASN A C 1
ATOM 1487 O O . ASN A 1 187 ? -13.670 -2.731 54.892 1.00 94.25 187 ASN A O 1
ATOM 1491 N N . ASN A 1 188 ? -14.307 -2.571 52.740 1.00 93.56 188 ASN A N 1
ATOM 1492 C CA . ASN A 1 188 ? -15.645 -2.051 53.028 1.00 93.56 188 ASN A CA 1
ATOM 1493 C C . ASN A 1 188 ? -16.503 -3.071 53.789 1.00 93.56 188 ASN A C 1
ATOM 1495 O O . ASN A 1 188 ? -17.121 -2.711 54.786 1.00 93.56 188 ASN A O 1
ATOM 1499 N N . ASN A 1 189 ? -16.482 -4.343 53.375 1.00 92.75 189 ASN A N 1
ATOM 1500 C CA . ASN A 1 189 ? -17.191 -5.411 54.088 1.00 92.75 189 ASN A CA 1
ATOM 1501 C C . ASN A 1 189 ? -16.660 -5.576 55.519 1.00 92.75 189 ASN A C 1
ATOM 1503 O O . ASN A 1 189 ? -17.441 -5.666 56.456 1.00 92.75 189 ASN A O 1
ATOM 1507 N N . PHE A 1 190 ? -15.335 -5.541 55.699 1.00 91.94 190 PHE A N 1
ATOM 1508 C CA . PHE A 1 190 ? -14.728 -5.633 57.027 1.00 91.94 190 PHE A CA 1
ATOM 1509 C C . PHE A 1 190 ? -15.138 -4.471 57.948 1.00 91.94 190 PHE A C 1
ATOM 1511 O O . PHE A 1 190 ? -15.413 -4.690 59.125 1.00 91.94 190 PHE A O 1
ATOM 1518 N N . MET A 1 191 ? -15.201 -3.239 57.429 1.00 90.12 191 MET A N 1
ATOM 1519 C CA . MET A 1 191 ? -15.667 -2.088 58.213 1.00 90.12 191 MET A CA 1
ATOM 1520 C C . MET A 1 191 ? -17.147 -2.205 58.592 1.00 90.12 191 MET A C 1
ATOM 1522 O O . MET A 1 191 ? -17.498 -1.861 59.717 1.00 90.12 191 MET A O 1
ATOM 1526 N N . GLN A 1 192 ? -17.993 -2.714 57.691 1.00 89.56 192 GLN A N 1
ATOM 1527 C CA . GLN A 1 192 ? -19.411 -2.941 57.974 1.00 89.56 192 GLN A CA 1
ATOM 1528 C C . GLN A 1 192 ? -19.603 -4.008 59.063 1.00 89.56 192 GLN A C 1
ATOM 1530 O O . 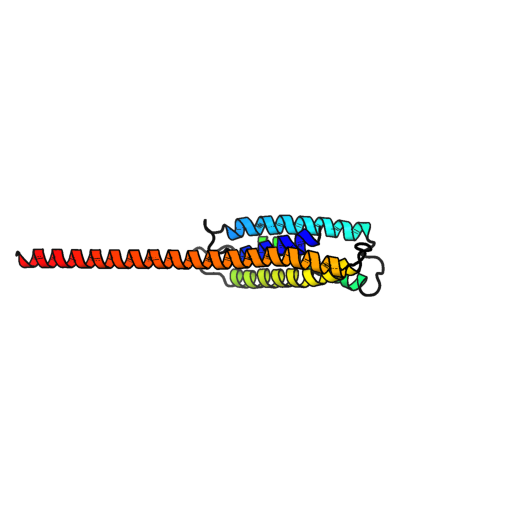GLN A 1 192 ? -20.341 -3.775 60.018 1.00 89.56 192 GLN A O 1
ATOM 1535 N N . ASP A 1 193 ? -18.882 -5.130 58.975 1.00 90.31 193 ASP A N 1
ATOM 1536 C CA . ASP A 1 193 ? -18.914 -6.184 59.996 1.00 90.31 193 ASP A CA 1
ATOM 1537 C C . ASP A 1 193 ? -18.458 -5.651 61.373 1.00 90.31 193 ASP A C 1
ATOM 1539 O O . ASP A 1 193 ? -19.009 -6.017 62.413 1.00 90.31 193 ASP A O 1
ATOM 1543 N N . GLU A 1 194 ? -17.459 -4.759 61.402 1.00 89.88 194 GLU A N 1
ATOM 1544 C CA . GLU A 1 194 ? -17.000 -4.099 62.630 1.00 89.88 194 GLU A CA 1
ATOM 1545 C C . GLU A 1 194 ? -18.009 -3.103 63.221 1.00 89.88 194 GLU A C 1
ATOM 1547 O O . GLU A 1 194 ? -17.999 -2.898 64.439 1.00 89.88 194 GLU A O 1
ATOM 1552 N N . GLU A 1 195 ? -18.810 -2.429 62.394 1.00 88.12 195 GLU A N 1
ATOM 1553 C CA . GLU A 1 195 ? -19.881 -1.537 62.851 1.00 88.12 195 GLU A CA 1
ATOM 1554 C C . GLU A 1 195 ? -21.057 -2.341 63.413 1.00 88.12 195 GLU A C 1
ATOM 1556 O O . GLU A 1 195 ? -21.488 -2.064 64.531 1.00 88.12 195 GLU A O 1
ATOM 1561 N N . GLU A 1 196 ? -21.498 -3.390 62.712 1.00 87.69 196 GLU A N 1
ATOM 1562 C CA . GLU A 1 196 ? -22.572 -4.283 63.171 1.00 87.69 196 GLU A CA 1
ATOM 1563 C C . GLU A 1 196 ? -22.209 -5.000 64.483 1.00 87.69 196 GLU A C 1
ATOM 1565 O O . GLU A 1 196 ? -23.061 -5.191 65.345 1.00 87.69 196 GLU A O 1
ATOM 1570 N N . ALA A 1 197 ? -20.937 -5.357 64.691 1.00 85.00 197 ALA A N 1
ATOM 1571 C CA . ALA A 1 197 ? -20.480 -5.986 65.933 1.00 85.00 197 ALA A CA 1
ATOM 1572 C C . ALA A 1 197 ? -20.441 -5.040 67.155 1.00 85.00 197 ALA A C 1
ATOM 1574 O O . ALA A 1 197 ? -20.222 -5.508 68.277 1.00 85.00 197 ALA A O 1
ATOM 1575 N N . LYS A 1 198 ? -20.578 -3.722 66.952 1.00 83.75 198 LYS A N 1
ATOM 1576 C CA . LYS A 1 198 ? -20.559 -2.702 68.017 1.00 83.75 198 LYS A CA 1
ATOM 1577 C C . LYS A 1 198 ? -21.966 -2.252 68.451 1.00 83.75 198 LYS A C 1
ATOM 1579 O O . LYS A 1 198 ? -22.048 -1.538 69.454 1.00 83.75 198 LYS A O 1
ATOM 1584 N N . GLU A 1 199 ? -23.024 -2.650 67.737 1.00 73.75 199 GLU A N 1
ATOM 1585 C CA . GLU A 1 199 ? -24.444 -2.438 68.100 1.00 73.75 199 GLU A CA 1
ATOM 1586 C C . GLU A 1 199 ? -24.997 -3.550 69.010 1.00 73.75 199 GLU A C 1
ATOM 1588 O O . GLU A 1 199 ? -25.800 -3.210 69.914 1.00 73.75 199 GLU A O 1
#